Protein AF-A0A7X1N797-F1 (afdb_monomer_lite)

Foldseek 3Di:
DDKAFFDDDDDDDDPPPPPGFFEAEDADADDPLVVQLVGQEYEYAPVSPDQCVVSPHPRYAYAYEDELQKAAPPDPCNVVDDPVQFQAADPLRRITGGQLLPQCSLVCCCPVPVVVVVVSPHQEYEYPPLPVQVVRDDDPVSVVSNLVSSLSSLVSNCVVRVRRAYEYACNLSNCVPCLVSHRIYHYPDQAWHADSVVRDIDGDDPVNNVVVVVSVVVSVVSSD

InterPro domains:
  IPR004352 Glycoside-hydrolase family GH114, TIM-barrel domain [PF03537] (31-191)
  IPR013785 Aldolase-type TIM barrel [G3DSA:3.20.20.70] (7-223)
  IPR017853 Glycoside hydrolase superfamily [SSF51445] (22-219)

Structure (mmCIF, N/CA/C/O backbone):
data_AF-A0A7X1N797-F1
#
_entry.id   AF-A0A7X1N797-F1
#
loop_
_atom_site.group_PDB
_atom_site.id
_atom_site.type_symbol
_atom_site.label_atom_id
_atom_site.label_alt_id
_atom_site.label_comp_id
_atom_site.label_asym_id
_atom_site.label_entity_id
_atom_site.label_seq_id
_atom_site.pdbx_PDB_ins_code
_atom_site.Cartn_x
_atom_site.Cartn_y
_atom_site.Cartn_z
_atom_site.occupancy
_atom_site.B_iso_or_equiv
_atom_site.auth_seq_id
_atom_site.auth_comp_id
_atom_site.auth_asym_id
_atom_site.auth_atom_id
_atom_site.pdbx_PDB_model_num
ATOM 1 N N . MET A 1 1 ? 13.092 9.303 3.961 1.00 45.28 1 MET A N 1
ATOM 2 C CA . MET A 1 1 ? 12.490 8.006 4.322 1.00 45.28 1 MET A CA 1
ATOM 3 C C . MET A 1 1 ? 13.6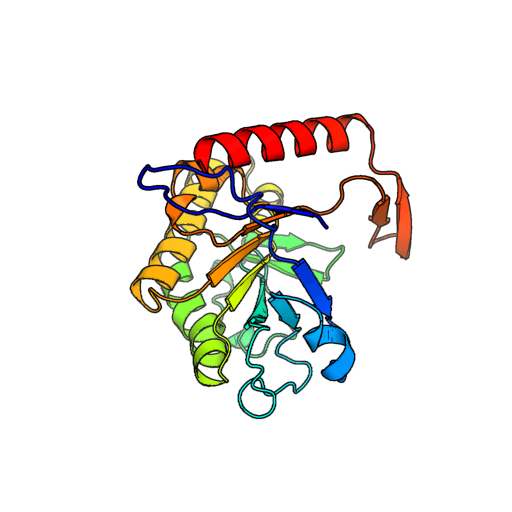03 7.065 4.757 1.00 45.28 1 MET A C 1
ATOM 5 O O . MET A 1 1 ? 14.655 7.092 4.132 1.00 45.28 1 MET A O 1
ATOM 9 N N . LEU A 1 2 ? 13.420 6.322 5.848 1.00 40.88 2 LEU A N 1
ATOM 10 C CA . LEU A 1 2 ? 14.384 5.339 6.363 1.00 40.88 2 LEU A CA 1
ATOM 11 C C . LEU A 1 2 ? 13.686 3.972 6.400 1.00 40.88 2 LEU A C 1
ATOM 13 O O . LEU A 1 2 ? 12.533 3.934 6.818 1.00 40.88 2 LEU A O 1
ATOM 17 N N . ALA A 1 3 ? 14.348 2.892 5.977 1.00 39.97 3 ALA A N 1
ATOM 18 C CA . ALA A 1 3 ? 13.803 1.531 5.965 1.00 39.97 3 ALA A CA 1
ATOM 19 C C . ALA A 1 3 ? 14.802 0.533 6.589 1.00 39.97 3 ALA A C 1
ATOM 21 O O . ALA A 1 3 ? 16.001 0.654 6.358 1.00 39.97 3 ALA A O 1
ATOM 22 N N . LEU A 1 4 ? 14.321 -0.420 7.400 1.00 42.31 4 LEU A N 1
ATOM 23 C CA . LEU A 1 4 ? 15.136 -1.384 8.171 1.00 42.31 4 LEU A CA 1
ATOM 24 C C . LEU A 1 4 ? 14.827 -2.850 7.758 1.00 42.31 4 LEU A C 1
ATOM 26 O O . LEU A 1 4 ? 13.641 -3.182 7.735 1.00 42.31 4 LEU A O 1
ATOM 30 N N . PRO A 1 5 ? 15.829 -3.721 7.470 1.00 40.12 5 PRO A N 1
ATOM 31 C CA . PRO A 1 5 ? 15.631 -5.120 7.030 1.00 40.12 5 PRO A CA 1
ATOM 32 C C . PRO A 1 5 ? 15.615 -6.184 8.159 1.00 40.12 5 PRO A C 1
ATOM 34 O O . PRO A 1 5 ? 16.025 -5.908 9.288 1.00 40.12 5 PRO A O 1
ATOM 37 N N . LEU A 1 6 ? 15.214 -7.417 7.797 1.00 56.12 6 LEU A N 1
ATOM 38 C CA . LEU A 1 6 ? 15.035 -8.632 8.622 1.00 56.12 6 LEU A CA 1
ATOM 39 C C . LEU A 1 6 ? 15.789 -9.853 8.044 1.00 56.12 6 LEU A C 1
ATOM 41 O O . LEU A 1 6 ? 15.536 -10.186 6.892 1.00 56.12 6 LEU A O 1
ATOM 45 N N . HIS A 1 7 ? 16.654 -10.551 8.801 1.00 44.16 7 HIS A N 1
ATOM 46 C CA . HIS A 1 7 ? 17.226 -11.864 8.408 1.00 44.16 7 HIS A CA 1
ATOM 47 C C . HIS A 1 7 ? 17.521 -12.760 9.637 1.00 44.16 7 HIS A C 1
ATOM 49 O O . HIS A 1 7 ? 18.023 -12.230 10.630 1.00 44.16 7 HIS A O 1
ATOM 55 N N . PRO A 1 8 ? 17.295 -14.094 9.581 1.00 48.69 8 PRO A N 1
ATOM 56 C CA . PRO A 1 8 ? 17.680 -15.029 10.642 1.00 48.69 8 PRO A CA 1
ATOM 57 C C . PRO A 1 8 ? 19.153 -15.455 10.499 1.00 48.69 8 PRO A C 1
ATOM 59 O O . PRO A 1 8 ? 19.611 -15.760 9.398 1.00 48.69 8 PRO A O 1
ATOM 62 N N . ALA A 1 9 ? 19.893 -15.503 11.609 1.00 42.03 9 ALA A N 1
ATOM 63 C CA . ALA A 1 9 ? 21.294 -15.925 11.639 1.00 42.03 9 ALA A CA 1
ATOM 64 C C . ALA A 1 9 ? 21.440 -17.342 12.223 1.00 42.03 9 ALA A C 1
ATOM 66 O O . ALA A 1 9 ? 21.025 -17.594 13.353 1.00 42.03 9 ALA A O 1
ATOM 67 N N . TYR A 1 10 ? 22.081 -18.244 11.475 1.00 39.00 10 TYR A N 1
ATOM 68 C CA . TYR A 1 10 ? 22.762 -19.415 12.035 1.00 39.00 10 TYR A CA 1
ATOM 69 C C . TYR A 1 10 ? 24.243 -19.064 12.235 1.00 39.00 10 TYR A C 1
ATOM 71 O O . TYR A 1 10 ? 24.842 -18.396 11.393 1.00 39.00 10 TYR A O 1
ATOM 79 N N . ALA A 1 11 ? 24.798 -19.465 13.377 1.00 43.28 11 ALA A N 1
ATOM 80 C CA . ALA A 1 11 ? 26.142 -19.118 13.826 1.00 43.28 11 ALA A CA 1
ATOM 81 C C . ALA A 1 11 ? 27.235 -19.903 13.081 1.00 43.28 11 ALA A C 1
ATOM 83 O O . ALA A 1 11 ? 27.213 -21.129 13.090 1.00 43.28 11 ALA A O 1
ATOM 84 N N . ASP A 1 12 ? 28.169 -19.196 12.441 1.00 35.81 12 ASP A N 1
ATOM 85 C CA . ASP A 1 12 ? 29.577 -19.128 12.858 1.00 35.81 12 ASP A CA 1
ATOM 86 C C . ASP A 1 12 ? 30.326 -18.047 12.047 1.00 35.81 12 ASP A C 1
ATOM 88 O O . ASP A 1 12 ? 30.252 -18.005 10.825 1.00 35.81 12 ASP A O 1
ATOM 92 N N . ASP A 1 13 ? 31.012 -17.187 12.804 1.00 41.69 13 ASP A N 1
ATOM 93 C CA . ASP A 1 13 ? 32.107 -16.241 12.525 1.00 41.69 13 ASP A CA 1
ATOM 94 C C . ASP A 1 13 ? 32.139 -15.297 11.292 1.00 41.69 13 ASP A C 1
ATOM 96 O O . ASP A 1 13 ? 31.751 -15.599 10.169 1.00 41.69 13 ASP A O 1
ATOM 100 N N . VAL A 1 14 ? 32.740 -14.126 11.540 1.00 36.66 14 VAL A N 1
ATOM 101 C CA . VAL A 1 14 ? 32.766 -12.871 10.764 1.00 36.66 14 VAL A CA 1
ATOM 102 C C . VAL A 1 14 ? 31.468 -12.077 10.883 1.00 36.66 14 VAL A C 1
ATOM 104 O O . VAL A 1 14 ? 30.458 -12.363 10.247 1.00 36.66 14 VAL A O 1
ATOM 107 N N . ALA A 1 15 ? 31.529 -10.994 11.663 1.00 40.72 15 ALA A N 1
ATOM 108 C CA . ALA A 1 15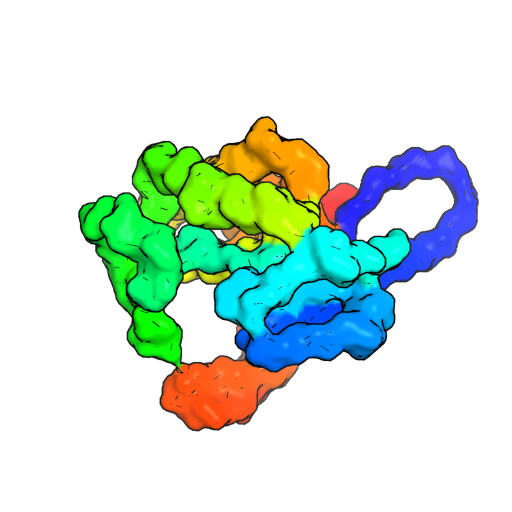 ? 30.548 -9.917 11.637 1.00 40.72 15 ALA A CA 1
ATOM 109 C C . ALA A 1 15 ? 30.501 -9.294 10.229 1.00 40.72 15 ALA A C 1
ATOM 111 O O . ALA A 1 15 ? 31.110 -8.256 9.967 1.00 40.72 15 ALA A O 1
ATOM 112 N N . GLN A 1 16 ? 29.775 -9.935 9.310 1.00 35.81 16 GLN A N 1
ATOM 113 C CA . GLN A 1 16 ? 29.288 -9.297 8.103 1.00 35.81 16 GLN A CA 1
ATOM 114 C C . GLN A 1 16 ? 28.494 -8.092 8.579 1.00 35.81 16 GLN A C 1
ATOM 116 O O . GLN A 1 16 ? 27.452 -8.216 9.225 1.00 35.81 16 GLN A O 1
ATOM 121 N N . THR A 1 17 ? 29.017 -6.902 8.305 1.00 40.81 17 THR A N 1
ATOM 122 C CA . THR A 1 17 ? 28.203 -5.699 8.354 1.00 40.81 17 THR A CA 1
ATOM 123 C C . THR A 1 17 ? 27.140 -5.926 7.290 1.00 40.81 17 THR A C 1
ATOM 125 O O . THR A 1 17 ? 27.416 -5.744 6.110 1.00 40.81 17 THR A O 1
ATOM 128 N N . ALA A 1 18 ? 25.979 -6.460 7.679 1.00 53.00 18 ALA A N 1
ATOM 129 C CA . ALA A 1 18 ? 24.884 -6.693 6.757 1.00 53.00 18 ALA A CA 1
ATOM 130 C C . ALA A 1 18 ? 24.545 -5.332 6.149 1.00 53.00 18 ALA A C 1
ATOM 132 O O . ALA A 1 18 ? 24.004 -4.455 6.829 1.00 53.00 18 ALA A O 1
ATOM 133 N N . THR A 1 19 ? 24.970 -5.117 4.905 1.00 69.88 19 THR A N 1
ATOM 134 C CA . THR A 1 19 ? 24.685 -3.894 4.167 1.00 69.88 19 THR A CA 1
ATOM 135 C C . THR A 1 19 ? 23.176 -3.796 4.073 1.00 69.88 19 THR A C 1
ATOM 137 O O . THR A 1 19 ? 22.528 -4.686 3.522 1.00 69.88 19 THR A O 1
ATOM 140 N N . GLN A 1 20 ? 22.605 -2.767 4.699 1.00 80.50 20 GLN A N 1
ATOM 141 C CA . GLN A 1 20 ? 21.164 -2.572 4.634 1.00 80.50 20 GLN A CA 1
ATOM 142 C C . GLN A 1 20 ? 20.762 -2.292 3.185 1.00 80.50 20 GLN A C 1
ATOM 144 O O . GLN A 1 20 ? 21.492 -1.569 2.501 1.00 80.50 20 GLN A O 1
ATOM 149 N N . PRO A 1 21 ? 19.623 -2.839 2.722 1.00 90.25 21 PRO A N 1
ATOM 150 C CA . PRO A 1 21 ? 19.158 -2.580 1.377 1.00 90.25 21 PRO A CA 1
ATOM 151 C C . PRO A 1 21 ? 18.892 -1.086 1.202 1.00 90.25 21 PRO A C 1
ATOM 153 O O . PRO A 1 21 ? 18.465 -0.379 2.118 1.00 90.25 21 PRO A O 1
ATOM 156 N N . SER A 1 22 ? 19.150 -0.616 -0.003 1.00 95.25 22 SER A N 1
ATOM 157 C CA . SER A 1 22 ? 18.900 0.736 -0.463 1.00 95.25 22 SER A CA 1
ATOM 158 C C . SER A 1 22 ? 17.538 0.814 -1.157 1.00 95.25 22 SER A C 1
ATOM 160 O O . SER A 1 22 ? 17.106 -0.112 -1.846 1.00 95.25 22 SER A O 1
ATOM 162 N N . PHE A 1 23 ? 16.834 1.927 -0.951 1.00 96.31 23 PHE A N 1
ATOM 163 C CA . PHE A 1 23 ? 15.462 2.106 -1.424 1.00 96.31 23 PHE A CA 1
ATOM 164 C C . PHE A 1 23 ? 15.317 3.416 -2.199 1.00 96.31 23 PHE A C 1
ATOM 166 O O . PHE A 1 23 ? 15.799 4.457 -1.747 1.00 96.31 23 PHE A O 1
ATOM 173 N N . ALA A 1 24 ? 14.588 3.378 -3.311 1.00 97.19 24 ALA A N 1
ATOM 174 C CA . ALA A 1 24 ? 14.143 4.551 -4.058 1.00 97.19 24 ALA A CA 1
ATOM 175 C C . ALA A 1 24 ? 12.618 4.554 -4.203 1.00 97.19 24 ALA A C 1
ATOM 177 O O . ALA A 1 24 ? 11.999 3.503 -4.348 1.00 97.19 24 ALA A O 1
ATOM 178 N N . LEU A 1 25 ? 12.008 5.738 -4.168 1.00 97.56 25 LEU A N 1
ATOM 179 C CA . LEU A 1 25 ? 10.578 5.933 -4.411 1.00 97.56 25 LEU A CA 1
ATOM 180 C C . LEU A 1 25 ? 10.407 6.890 -5.587 1.00 97.56 25 LEU A C 1
ATOM 182 O O . LEU A 1 25 ? 11.013 7.962 -5.606 1.00 97.56 25 LEU A O 1
ATOM 186 N N . TYR A 1 26 ? 9.566 6.516 -6.546 1.00 96.88 26 TYR A N 1
ATOM 187 C CA . TYR A 1 26 ? 9.266 7.325 -7.717 1.00 96.88 26 TYR A CA 1
ATOM 188 C C . TYR A 1 26 ? 7.785 7.211 -8.099 1.00 96.88 26 TYR A C 1
ATOM 190 O O . TYR A 1 26 ? 7.337 6.201 -8.640 1.00 96.88 26 TYR A O 1
ATOM 198 N N . TYR A 1 27 ? 7.025 8.281 -7.856 1.00 95.81 27 TYR A N 1
ATOM 199 C CA . TYR A 1 27 ? 5.591 8.358 -8.184 1.00 95.81 27 TYR A CA 1
ATOM 200 C C . TYR A 1 27 ? 5.291 9.259 -9.393 1.00 95.81 27 TYR A C 1
ATOM 202 O O . TYR A 1 27 ? 4.140 9.595 -9.664 1.00 95.81 27 TYR A O 1
ATOM 210 N N . GLY A 1 28 ? 6.334 9.680 -10.116 1.00 93.06 28 GLY A N 1
ATOM 211 C CA . GLY A 1 28 ? 6.211 10.487 -11.327 1.00 93.06 28 GLY A CA 1
ATOM 212 C C . GLY A 1 28 ? 5.804 9.674 -12.559 1.00 93.06 28 GLY A C 1
ATOM 213 O O . GLY A 1 28 ? 5.696 8.448 -12.536 1.00 93.06 28 GLY A O 1
ATOM 214 N N . LYS A 1 29 ? 5.621 10.379 -13.678 1.00 90.88 29 LYS A N 1
ATOM 215 C CA . LYS A 1 29 ? 5.447 9.759 -14.999 1.00 90.88 29 LYS A CA 1
ATOM 216 C C . LYS A 1 29 ? 6.810 9.336 -15.547 1.00 90.88 29 LYS A C 1
ATOM 218 O O . LYS A 1 29 ? 7.759 10.094 -15.406 1.00 90.88 29 LYS A O 1
ATOM 223 N N . SER A 1 30 ? 6.882 8.192 -16.225 1.00 93.19 30 SER A N 1
ATOM 224 C CA . SER A 1 30 ? 8.109 7.675 -16.860 1.00 93.19 30 SER A CA 1
ATOM 225 C C . SER A 1 30 ? 9.272 7.420 -15.880 1.00 93.19 30 SER A C 1
ATOM 227 O O . SER A 1 30 ? 10.225 8.201 -15.837 1.00 93.19 30 SER A O 1
ATOM 229 N N . PRO A 1 31 ? 9.232 6.324 -15.096 1.00 96.38 31 PRO A N 1
ATOM 230 C CA . PRO A 1 31 ? 10.308 5.984 -14.163 1.00 96.38 31 PRO A CA 1
ATOM 231 C C . PRO A 1 31 ? 11.695 5.881 -14.829 1.00 96.38 31 PRO A C 1
ATOM 233 O O . PRO A 1 31 ? 11.845 5.142 -15.806 1.00 96.38 31 PRO A O 1
ATOM 236 N N . PRO A 1 32 ? 12.728 6.579 -14.313 1.00 96.38 32 PRO A N 1
ATOM 237 C CA . PRO A 1 32 ? 14.072 6.561 -14.889 1.00 96.38 32 PRO A CA 1
ATOM 238 C C . PRO A 1 32 ? 14.821 5.279 -14.497 1.00 96.38 32 PRO A C 1
ATOM 240 O O . PRO A 1 32 ? 15.527 5.243 -13.489 1.00 96.38 32 PRO A O 1
ATOM 243 N N . VAL A 1 33 ? 14.665 4.221 -15.298 1.00 96.75 33 VAL A N 1
ATOM 244 C CA . VAL A 1 33 ? 15.174 2.863 -15.008 1.00 96.75 33 VAL A CA 1
ATOM 245 C C . VAL A 1 33 ? 16.655 2.848 -14.648 1.00 96.75 33 VAL A C 1
ATOM 247 O O . VAL A 1 33 ? 17.009 2.269 -13.624 1.00 96.75 33 VAL A O 1
ATOM 250 N N . ASP A 1 34 ? 17.503 3.524 -15.426 1.00 96.06 34 ASP A N 1
ATOM 251 C CA . ASP A 1 34 ? 18.952 3.527 -15.194 1.00 96.06 34 ASP A CA 1
ATOM 252 C C . ASP A 1 34 ? 19.306 4.087 -13.811 1.00 96.06 34 ASP A C 1
ATOM 254 O O . ASP A 1 34 ? 20.106 3.497 -13.091 1.00 96.06 34 ASP A O 1
ATOM 258 N N . MET A 1 35 ? 18.658 5.178 -13.387 1.00 96.19 35 MET A N 1
ATOM 259 C CA . MET A 1 35 ? 18.892 5.759 -12.059 1.00 96.19 35 MET A CA 1
ATOM 260 C C . MET A 1 35 ? 18.357 4.858 -10.945 1.00 96.19 35 MET A C 1
ATOM 262 O O . MET A 1 35 ? 18.993 4.702 -9.906 1.00 96.19 35 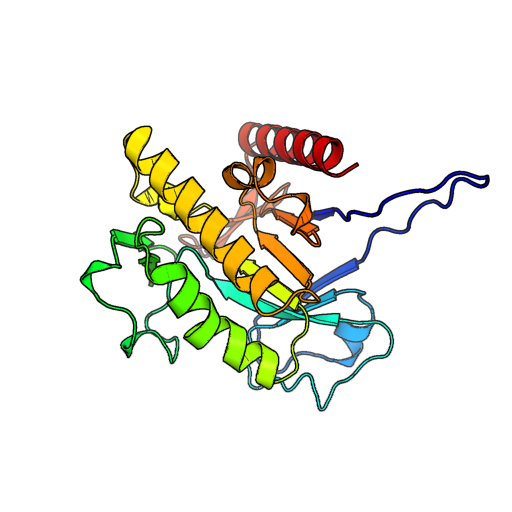MET A O 1
ATOM 266 N N . LEU A 1 36 ? 17.181 4.262 -11.155 1.00 97.00 36 LEU A N 1
ATOM 267 C CA . LEU A 1 36 ? 16.540 3.398 -10.165 1.00 97.00 36 LEU A CA 1
ATOM 268 C C . LEU A 1 36 ? 17.256 2.048 -10.012 1.00 97.00 36 LEU A C 1
ATOM 270 O O . LEU A 1 36 ? 17.179 1.447 -8.944 1.00 97.00 36 LEU A O 1
ATOM 274 N N . SER A 1 37 ? 18.004 1.610 -11.030 1.00 95.88 37 SER A N 1
ATOM 275 C CA . SER A 1 37 ? 18.803 0.378 -10.998 1.00 95.88 37 SER A CA 1
ATOM 276 C C . SER A 1 37 ? 19.952 0.390 -9.983 1.00 95.88 37 SER A C 1
ATOM 278 O O . SER A 1 37 ? 20.487 -0.662 -9.641 1.00 95.88 37 SER A O 1
ATOM 280 N N . ALA A 1 38 ? 20.312 1.569 -9.466 1.00 96.25 38 ALA A N 1
ATOM 281 C CA . ALA A 1 38 ? 21.327 1.727 -8.429 1.00 96.25 38 ALA A CA 1
ATOM 282 C C . ALA A 1 38 ? 20.852 1.300 -7.026 1.00 96.25 38 ALA A C 1
ATOM 284 O O . ALA A 1 38 ? 21.657 1.296 -6.097 1.00 96.25 38 ALA A O 1
ATOM 285 N N . PHE A 1 39 ? 19.563 0.979 -6.861 1.00 97.25 39 PHE A N 1
ATOM 286 C CA . PHE A 1 39 ? 18.954 0.628 -5.578 1.00 97.25 39 PHE A CA 1
ATOM 287 C C . PHE A 1 39 ? 18.524 -0.843 -5.535 1.00 97.25 39 PHE A C 1
ATOM 289 O O . PHE A 1 39 ? 18.109 -1.409 -6.548 1.00 97.25 39 PHE A O 1
ATOM 296 N N . ASP A 1 40 ? 18.533 -1.452 -4.347 1.00 97.06 40 ASP A N 1
ATOM 297 C CA . ASP A 1 40 ? 18.038 -2.821 -4.130 1.00 97.06 40 ASP A CA 1
ATOM 298 C C . ASP A 1 40 ? 16.516 -2.920 -4.339 1.00 97.06 40 ASP A C 1
ATOM 300 O O . ASP A 1 40 ? 15.991 -3.936 -4.806 1.00 97.06 40 ASP A O 1
ATOM 304 N N . ALA A 1 41 ? 15.785 -1.864 -3.974 1.00 97.56 41 ALA A N 1
ATOM 305 C CA . ALA A 1 41 ? 14.334 -1.786 -4.067 1.00 97.56 41 ALA A CA 1
ATOM 306 C C . ALA A 1 41 ? 13.884 -0.427 -4.616 1.00 97.56 41 ALA A C 1
ATOM 308 O O . ALA A 1 41 ? 14.240 0.620 -4.079 1.00 97.56 41 ALA A O 1
ATOM 309 N N . ALA A 1 42 ? 13.040 -0.437 -5.646 1.00 98.19 42 ALA A N 1
ATOM 310 C CA . ALA A 1 42 ? 12.478 0.779 -6.226 1.00 98.19 42 ALA A CA 1
ATOM 311 C C . ALA A 1 42 ? 10.946 0.713 -6.246 1.00 98.19 42 ALA A C 1
ATOM 313 O O . ALA A 1 42 ? 10.364 -0.160 -6.891 1.00 98.19 42 ALA A O 1
ATOM 314 N N . VAL A 1 43 ? 10.297 1.627 -5.522 1.00 98.62 43 VAL A N 1
ATOM 315 C CA . VAL A 1 43 ? 8.839 1.746 -5.424 1.00 98.62 43 VAL A CA 1
ATOM 316 C C . VAL A 1 43 ? 8.319 2.662 -6.521 1.00 98.62 43 VAL A C 1
ATOM 318 O O . VAL A 1 43 ? 8.760 3.803 -6.646 1.00 98.62 43 VAL A O 1
ATOM 321 N N . ILE A 1 44 ? 7.350 2.166 -7.281 1.00 98.44 44 ILE A N 1
ATOM 322 C CA . ILE A 1 44 ? 6.782 2.817 -8.456 1.00 98.44 44 ILE A CA 1
ATOM 323 C C . ILE A 1 44 ? 5.283 3.030 -8.256 1.00 98.44 44 ILE A C 1
ATOM 325 O O . ILE A 1 44 ? 4.596 2.153 -7.729 1.00 98.44 44 ILE A O 1
ATOM 329 N N . GLU A 1 45 ? 4.763 4.162 -8.728 1.00 97.62 45 GLU A N 1
ATOM 330 C CA . GLU A 1 45 ? 3.322 4.347 -8.936 1.00 97.62 45 GLU A CA 1
ATOM 331 C C . GLU A 1 45 ? 2.859 3.449 -10.105 1.00 97.62 45 GLU A C 1
ATOM 333 O O . GLU A 1 45 ? 3.243 3.709 -11.253 1.00 97.62 45 GLU A O 1
ATOM 338 N N . PRO A 1 46 ? 2.080 2.378 -9.859 1.00 96.62 46 PRO A N 1
ATOM 339 C CA . PRO A 1 46 ? 1.748 1.388 -10.888 1.00 96.62 46 PRO A CA 1
ATOM 340 C C . PRO A 1 46 ? 0.857 1.910 -12.026 1.00 96.62 46 PRO A C 1
ATOM 342 O O . PRO A 1 46 ? 0.793 1.275 -13.084 1.00 96.62 46 PRO A O 1
ATOM 345 N N . ASP A 1 47 ? 0.199 3.058 -11.845 1.00 95.19 47 ASP A N 1
ATOM 346 C CA . ASP A 1 47 ? -0.595 3.719 -12.888 1.00 95.19 47 ASP A CA 1
ATOM 347 C C . ASP A 1 47 ? 0.250 4.669 -13.769 1.00 95.19 47 ASP A C 1
ATOM 349 O O . ASP A 1 47 ? -0.271 5.309 -14.681 1.00 95.19 47 ASP A O 1
ATOM 353 N N . SER A 1 48 ? 1.574 4.729 -13.567 1.00 94.94 48 SER A N 1
ATOM 354 C CA . SER A 1 48 ? 2.509 5.509 -14.404 1.00 94.94 48 SER A CA 1
ATOM 355 C C . SER A 1 48 ? 2.730 4.941 -15.815 1.00 94.94 48 SER A C 1
ATOM 357 O O . SER A 1 48 ? 3.343 5.610 -16.649 1.00 94.94 48 SER A O 1
ATOM 359 N N . GLY A 1 49 ? 2.255 3.719 -16.084 1.00 91.62 49 GLY A N 1
ATOM 360 C CA . GLY A 1 49 ? 2.502 2.979 -17.329 1.00 91.62 49 GLY A CA 1
ATOM 361 C C . GLY A 1 49 ? 3.784 2.137 -17.324 1.00 91.62 49 GLY A C 1
ATOM 362 O O . GLY A 1 49 ? 4.153 1.592 -18.359 1.00 91.62 49 GLY A O 1
ATOM 363 N N . PHE A 1 50 ? 4.463 2.025 -16.180 1.00 96.50 50 PHE A N 1
ATOM 364 C CA . PHE A 1 50 ? 5.668 1.211 -16.029 1.00 96.50 50 PHE A CA 1
ATOM 365 C C . PHE A 1 50 ? 5.385 -0.296 -16.123 1.00 96.50 50 PHE A C 1
ATOM 367 O O . PHE A 1 50 ? 4.462 -0.797 -15.479 1.00 96.50 50 PHE A O 1
ATOM 374 N N . ASP A 1 51 ? 6.221 -1.019 -16.873 1.00 95.94 51 ASP A N 1
ATOM 375 C CA . ASP A 1 51 ? 6.171 -2.479 -16.993 1.00 95.94 51 ASP A CA 1
ATOM 376 C C . ASP A 1 51 ? 7.434 -3.119 -16.373 1.00 95.94 51 ASP A C 1
ATOM 378 O O . ASP A 1 51 ? 8.520 -3.066 -16.967 1.00 95.94 51 ASP A O 1
ATOM 382 N N . PRO A 1 52 ? 7.330 -3.748 -15.186 1.00 96.44 52 PRO A N 1
ATOM 383 C CA . PRO A 1 52 ? 8.479 -4.369 -14.531 1.00 96.44 52 PRO A CA 1
ATOM 384 C C . PRO A 1 52 ? 8.987 -5.630 -15.253 1.00 96.44 52 PRO A C 1
ATOM 386 O O . PRO A 1 52 ? 10.120 -6.047 -15.004 1.00 96.44 52 PRO A O 1
ATOM 389 N N . LEU A 1 53 ? 8.201 -6.255 -16.142 1.00 95.88 53 LEU A N 1
ATOM 390 C CA . LEU A 1 53 ? 8.633 -7.426 -16.915 1.00 95.88 53 LEU A CA 1
ATOM 391 C C . LEU A 1 53 ? 9.567 -7.041 -18.062 1.00 95.88 53 LEU A C 1
ATOM 393 O O . LEU A 1 53 ? 10.466 -7.820 -18.381 1.00 95.88 53 LEU A O 1
ATOM 397 N N . VAL A 1 54 ? 9.377 -5.857 -18.648 1.00 96.31 54 VAL A N 1
ATOM 398 C CA . VAL A 1 54 ? 10.265 -5.299 -19.682 1.00 96.31 54 VAL A CA 1
ATOM 399 C C . VAL A 1 54 ? 11.566 -4.777 -19.066 1.00 96.31 54 VAL A C 1
ATOM 401 O O . VAL A 1 54 ? 12.627 -4.884 -19.675 1.00 96.31 54 VAL A O 1
ATOM 404 N N . HIS A 1 55 ? 11.512 -4.280 -17.829 1.00 94.31 55 HIS A N 1
ATOM 405 C CA . HIS A 1 55 ? 12.657 -3.702 -17.123 1.00 94.31 55 HIS A CA 1
ATOM 406 C C . HIS A 1 55 ? 13.222 -4.618 -16.032 1.00 94.31 55 HIS A C 1
ATOM 408 O O . HIS A 1 55 ? 13.538 -4.162 -14.935 1.00 94.31 55 HIS A O 1
ATOM 414 N N . ARG A 1 56 ? 13.355 -5.923 -16.291 1.00 92.44 56 ARG A N 1
ATOM 415 C CA . ARG A 1 56 ? 13.959 -6.844 -15.313 1.00 92.44 56 ARG A CA 1
ATOM 416 C C . ARG A 1 56 ? 15.420 -6.481 -15.053 1.00 92.44 56 ARG A C 1
ATOM 418 O O . ARG A 1 56 ? 16.214 -6.389 -15.984 1.00 92.44 56 ARG A O 1
ATOM 425 N N . LEU A 1 57 ? 15.769 -6.340 -13.779 1.00 92.88 57 LEU A N 1
ATOM 426 C CA . LEU A 1 57 ? 17.124 -6.051 -13.323 1.00 92.88 57 LEU A CA 1
ATOM 427 C C . LEU A 1 57 ? 17.644 -7.210 -12.463 1.00 92.88 57 LEU A C 1
ATOM 429 O O . LEU A 1 57 ? 16.857 -7.845 -11.760 1.00 92.88 57 LEU A O 1
ATOM 433 N N . PRO A 1 58 ? 18.956 -7.505 -12.498 1.00 89.38 58 PRO A N 1
ATOM 434 C CA . PRO A 1 58 ? 19.531 -8.615 -11.738 1.00 89.38 58 PRO A CA 1
ATOM 435 C C . PRO A 1 58 ? 19.514 -8.376 -10.223 1.00 89.38 58 PRO A C 1
ATOM 437 O O . PRO A 1 58 ? 19.533 -9.331 -9.454 1.00 89.38 58 PRO A O 1
ATOM 440 N N . HIS A 1 59 ? 19.490 -7.111 -9.800 1.00 92.88 59 HIS A N 1
ATOM 441 C CA . HIS A 1 59 ? 19.649 -6.714 -8.403 1.00 92.88 59 HIS A CA 1
ATOM 442 C C . HIS A 1 59 ? 18.420 -5.984 -7.844 1.00 92.88 59 HIS A C 1
ATOM 444 O O . HIS A 1 59 ? 17.941 -6.313 -6.761 1.00 92.88 59 HIS A O 1
ATOM 450 N N . THR A 1 60 ? 17.869 -5.034 -8.599 1.00 96.69 60 THR A N 1
ATOM 451 C CA . THR A 1 60 ? 16.732 -4.224 -8.156 1.00 96.69 60 THR A CA 1
ATOM 452 C C . THR A 1 60 ? 15.424 -5.003 -8.208 1.00 96.69 60 THR A C 1
ATOM 454 O O . THR A 1 60 ? 15.011 -5.506 -9.254 1.00 96.69 60 THR A O 1
ATOM 457 N N . THR A 1 61 ? 14.715 -5.042 -7.082 1.00 97.44 61 THR A N 1
ATOM 458 C CA . THR A 1 61 ? 13.323 -5.491 -7.029 1.00 97.44 61 THR A CA 1
ATOM 459 C C . THR A 1 61 ? 12.384 -4.302 -7.240 1.00 97.44 61 THR A C 1
ATOM 461 O O . THR A 1 61 ? 12.445 -3.318 -6.501 1.00 97.44 61 THR A O 1
ATOM 464 N N . TRP A 1 62 ? 11.464 -4.410 -8.199 1.00 98.19 62 TRP A N 1
ATOM 465 C CA . TRP A 1 62 ? 10.395 -3.425 -8.380 1.00 98.19 62 TRP A CA 1
ATOM 466 C C . TRP A 1 62 ? 9.268 -3.639 -7.368 1.00 98.19 62 TRP A C 1
ATOM 468 O O . TRP A 1 62 ? 8.691 -4.730 -7.276 1.00 98.19 62 TRP A O 1
ATOM 478 N N . PHE A 1 63 ? 8.933 -2.574 -6.644 1.00 98.75 63 PHE A N 1
ATOM 479 C CA . PHE A 1 63 ? 7.804 -2.499 -5.728 1.00 98.75 63 PHE A CA 1
ATOM 480 C C . PHE A 1 63 ? 6.693 -1.650 -6.346 1.00 98.75 63 PHE A C 1
ATOM 482 O O . PHE A 1 63 ? 6.963 -0.598 -6.918 1.00 98.75 63 PHE A O 1
ATOM 489 N N . ALA A 1 64 ? 5.442 -2.078 -6.210 1.00 98.75 64 ALA A N 1
ATOM 490 C CA . ALA A 1 64 ? 4.294 -1.241 -6.545 1.00 98.75 64 ALA A CA 1
ATOM 491 C C . ALA A 1 64 ? 3.785 -0.519 -5.294 1.00 98.75 64 ALA A C 1
ATOM 493 O O . ALA A 1 64 ? 3.637 -1.139 -4.238 1.00 98.75 64 ALA A O 1
ATOM 494 N N . TYR A 1 65 ? 3.492 0.774 -5.421 1.00 98.62 65 TYR A N 1
ATOM 495 C CA . TYR A 1 65 ? 2.726 1.515 -4.423 1.00 98.62 65 TYR A CA 1
ATOM 496 C C . TYR A 1 65 ? 1.291 0.978 -4.340 1.00 98.62 65 TYR A C 1
ATOM 498 O O . TYR A 1 65 ? 0.610 0.853 -5.360 1.00 98.62 65 TYR A O 1
ATOM 506 N N . ALA A 1 66 ? 0.820 0.693 -3.127 1.00 98.44 66 ALA A N 1
ATOM 507 C CA . ALA A 1 66 ? -0.553 0.298 -2.853 1.00 98.44 66 ALA A CA 1
ATOM 508 C C . ALA A 1 66 ? -1.025 0.892 -1.516 1.00 98.44 66 ALA A C 1
ATOM 510 O O . ALA A 1 66 ? -0.520 0.545 -0.452 1.00 98.44 66 ALA A O 1
ATOM 511 N N . SER A 1 67 ? -2.020 1.774 -1.564 1.00 98.25 67 SER A N 1
ATOM 512 C CA . SER A 1 67 ? -2.646 2.346 -0.366 1.00 98.25 67 SER A CA 1
ATOM 513 C C . SER A 1 67 ? -3.651 1.356 0.229 1.00 98.25 67 SER A C 1
ATOM 515 O O . SER A 1 67 ? -4.593 0.965 -0.459 1.00 98.25 67 SER A O 1
ATOM 517 N N . VAL A 1 68 ? -3.442 0.934 1.481 1.00 98.12 68 VAL A N 1
ATOM 518 C CA . VAL A 1 68 ? -4.266 -0.091 2.154 1.00 98.12 68 VAL A CA 1
ATOM 519 C C . VAL A 1 68 ? -5.400 0.532 2.968 1.00 98.12 68 VAL A C 1
ATOM 521 O O . VAL A 1 68 ? -6.525 0.034 2.962 1.00 98.12 68 VAL A O 1
ATOM 524 N N . GLY A 1 69 ? -5.112 1.612 3.695 1.00 97.75 69 GLY A N 1
ATOM 525 C CA . GLY A 1 69 ? -6.079 2.283 4.566 1.00 97.75 69 GLY A CA 1
ATOM 526 C C . GLY A 1 69 ? -6.977 3.282 3.843 1.00 97.75 69 GLY A C 1
ATOM 527 O O . GLY A 1 69 ? -8.014 3.683 4.371 1.00 97.75 69 GLY A O 1
ATOM 528 N N . GLU A 1 70 ? -6.602 3.689 2.633 1.00 98.44 70 GLU A N 1
ATOM 529 C CA . GLU A 1 70 ? -7.324 4.686 1.849 1.00 98.44 70 GLU A CA 1
ATOM 530 C C . GLU A 1 70 ? -7.421 4.306 0.372 1.00 98.44 70 GLU A C 1
ATOM 532 O O . GLU A 1 70 ? -6.538 3.651 -0.180 1.00 98.44 70 GLU A O 1
ATOM 537 N N . VAL A 1 71 ? -8.458 4.798 -0.302 1.00 97.88 71 VAL A N 1
ATOM 538 C CA . VAL A 1 71 ? -8.624 4.670 -1.751 1.00 97.88 71 VAL A CA 1
ATOM 539 C C . VAL A 1 71 ? -8.850 6.037 -2.396 1.00 97.88 71 VAL A C 1
ATOM 541 O O . VAL A 1 71 ? -9.682 6.832 -1.951 1.00 97.88 71 VAL A O 1
ATOM 544 N N . LEU A 1 72 ? -8.106 6.318 -3.469 1.00 96.88 72 LEU A N 1
ATOM 545 C CA . LEU A 1 72 ? -8.339 7.494 -4.307 1.00 96.88 72 LEU A CA 1
ATOM 546 C C . LEU A 1 72 ? -9.492 7.215 -5.282 1.00 96.88 72 LEU A C 1
ATOM 548 O O . LEU A 1 72 ? -9.483 6.163 -5.926 1.00 96.88 72 LEU A O 1
ATOM 552 N N . PRO A 1 73 ? -10.434 8.158 -5.483 1.00 96.62 73 PRO A N 1
ATOM 553 C CA . PRO A 1 73 ? -11.507 8.002 -6.467 1.00 96.62 73 PRO A CA 1
ATOM 554 C C . PRO A 1 73 ? -11.035 7.760 -7.909 1.00 96.62 73 PRO A C 1
ATOM 556 O O . PRO A 1 73 ? -11.804 7.262 -8.723 1.00 96.62 73 PRO A O 1
ATOM 559 N N . SER A 1 74 ? -9.78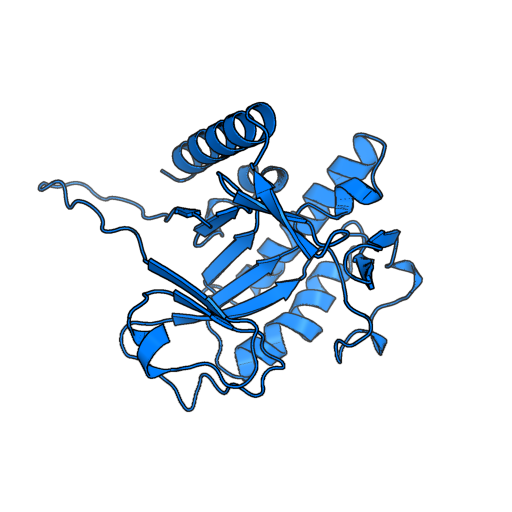8 8.119 -8.231 1.00 95.44 74 SER A N 1
ATOM 560 C CA . SER A 1 74 ? -9.167 7.903 -9.541 1.00 95.44 74 SER A CA 1
ATOM 561 C C . SER A 1 74 ? -8.648 6.480 -9.769 1.00 95.44 74 SER A C 1
ATOM 563 O O . SER A 1 74 ? -8.325 6.146 -10.908 1.00 95.44 74 SER A O 1
ATOM 565 N N . ARG A 1 75 ? -8.541 5.639 -8.729 1.00 96.94 75 ARG A N 1
ATOM 566 C CA . ARG A 1 75 ? -8.096 4.247 -8.890 1.00 96.94 75 ARG A CA 1
ATOM 567 C C . ARG A 1 75 ? -9.134 3.465 -9.684 1.00 96.94 75 ARG A C 1
ATOM 569 O O . ARG A 1 75 ? -10.329 3.569 -9.419 1.00 96.94 75 ARG A O 1
ATOM 576 N N . SER A 1 76 ? -8.671 2.625 -10.605 1.00 95.50 76 SER A N 1
ATOM 577 C CA . SER A 1 76 ? -9.541 1.808 -11.462 1.00 95.50 76 SER A CA 1
ATOM 578 C C . SER A 1 76 ? -10.510 0.925 -10.667 1.00 95.50 76 SER A C 1
ATOM 580 O O . SER A 1 76 ? -11.667 0.794 -11.050 1.00 95.50 76 SER A O 1
ATOM 582 N N . TYR A 1 77 ? -10.067 0.391 -9.526 1.00 96.81 77 TYR A N 1
ATOM 583 C CA . TYR A 1 77 ? -10.868 -0.466 -8.647 1.00 96.81 77 TYR A CA 1
ATOM 584 C C . TYR A 1 77 ? -11.806 0.302 -7.695 1.00 96.81 77 TYR A C 1
ATOM 586 O O . TYR A 1 77 ? -12.547 -0.316 -6.935 1.00 96.81 77 TYR A O 1
ATOM 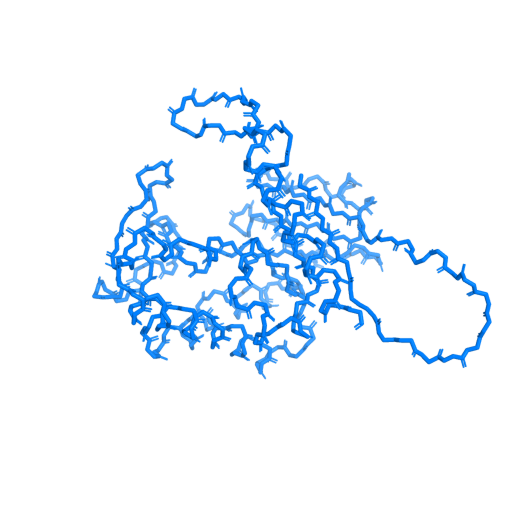594 N N . TYR A 1 78 ? -11.812 1.643 -7.694 1.00 98.00 78 TYR A N 1
ATOM 595 C CA . TYR A 1 78 ? -12.640 2.425 -6.761 1.00 98.00 78 TYR A CA 1
ATOM 596 C C . TYR A 1 78 ? -14.147 2.203 -6.963 1.00 98.00 78 TYR A C 1
ATOM 598 O O . TYR A 1 78 ? -14.925 2.249 -6.002 1.00 98.00 78 TYR A O 1
ATOM 606 N N . ALA A 1 79 ? -14.576 1.987 -8.210 1.00 97.31 79 ALA A N 1
ATOM 607 C CA . ALA A 1 79 ? -15.976 1.723 -8.532 1.00 97.31 79 ALA A CA 1
ATOM 608 C C . ALA A 1 79 ? -16.483 0.440 -7.853 1.00 97.31 79 ALA A C 1
ATOM 610 O O . ALA A 1 79 ? -17.618 0.428 -7.378 1.00 97.31 79 ALA A O 1
ATOM 611 N N . ASP A 1 80 ? -15.606 -0.556 -7.716 1.00 98.06 80 ASP A N 1
ATOM 612 C CA . ASP A 1 80 ? -15.918 -1.869 -7.154 1.00 98.06 80 ASP A CA 1
ATOM 613 C C . ASP A 1 80 ? -15.949 -1.871 -5.620 1.00 98.06 80 ASP A C 1
ATOM 615 O O . ASP A 1 80 ? -16.498 -2.793 -5.024 1.00 98.06 80 ASP A O 1
ATOM 619 N N . VAL A 1 81 ? -15.402 -0.838 -4.961 1.00 98.12 81 VAL A N 1
ATOM 620 C CA . VAL A 1 81 ? -15.430 -0.725 -3.494 1.00 98.12 81 VAL A CA 1
ATOM 621 C C . VAL A 1 81 ? -16.858 -0.404 -3.017 1.00 98.12 81 VAL A C 1
ATOM 623 O O . VAL A 1 81 ? -17.374 0.683 -3.347 1.00 98.12 81 VAL A O 1
ATOM 626 N N . PRO A 1 82 ? -17.480 -1.274 -2.191 1.00 98.31 82 PRO A N 1
ATOM 627 C CA . PRO A 1 82 ? -18.765 -1.005 -1.555 1.00 98.31 82 PRO A CA 1
ATOM 628 C C . PRO A 1 82 ? -18.726 0.286 -0.739 1.00 98.31 82 PRO A C 1
ATOM 630 O O . PRO A 1 82 ? -17.845 0.512 0.090 1.00 98.31 82 PRO A O 1
ATOM 633 N N . LYS A 1 83 ? -19.687 1.183 -0.975 1.00 96.56 83 LYS A N 1
ATOM 634 C CA . LYS A 1 83 ? -19.641 2.535 -0.389 1.00 96.56 83 LYS A CA 1
ATOM 635 C C . LYS A 1 83 ? -19.838 2.541 1.126 1.00 96.56 83 LYS A C 1
ATOM 637 O O . LYS A 1 83 ? -19.354 3.460 1.778 1.00 96.56 83 LYS A O 1
ATOM 642 N N . ASN A 1 84 ? -20.483 1.515 1.677 1.00 97.56 84 ASN A N 1
ATOM 643 C CA . ASN A 1 84 ? -20.606 1.295 3.118 1.00 97.56 84 ASN A CA 1
ATOM 644 C C . ASN A 1 84 ? -19.285 0.879 3.790 1.00 97.56 84 ASN A C 1
ATOM 646 O O . ASN A 1 84 ? -19.206 0.959 5.008 1.00 97.56 84 ASN A O 1
ATOM 650 N N . TRP A 1 85 ? -18.250 0.489 3.035 1.00 98.31 85 TRP A N 1
ATOM 651 C CA . TRP A 1 85 ? -16.906 0.243 3.581 1.00 98.31 85 TRP A CA 1
ATOM 652 C C . TRP A 1 85 ? -16.078 1.527 3.732 1.00 98.31 85 TRP A C 1
ATOM 654 O O . TRP A 1 85 ? -14.991 1.503 4.301 1.00 98.31 85 TRP A O 1
ATOM 664 N N . LEU A 1 86 ? -16.552 2.667 3.217 1.00 98.06 86 LEU A N 1
ATOM 665 C CA . LEU A 1 86 ? -15.821 3.934 3.268 1.00 98.06 86 LEU A CA 1
ATOM 666 C C . LEU A 1 86 ? -16.193 4.721 4.533 1.00 98.06 86 LEU A C 1
ATOM 668 O O . LEU A 1 86 ? -17.142 5.508 4.521 1.00 98.06 86 LEU A O 1
ATOM 672 N N . ALA A 1 87 ? -15.422 4.546 5.607 1.00 96.50 87 ALA A N 1
ATOM 673 C CA . ALA A 1 87 ? -15.680 5.136 6.925 1.00 96.50 87 ALA A CA 1
ATOM 674 C C . ALA A 1 87 ? -15.340 6.631 7.048 1.00 96.50 87 ALA A C 1
ATOM 676 O O . ALA A 1 87 ? -15.729 7.273 8.023 1.00 96.50 87 ALA A O 1
ATOM 677 N N . GLY A 1 88 ? -14.609 7.209 6.092 1.00 95.69 88 GLY A N 1
ATOM 678 C CA . GLY A 1 88 ? -14.209 8.610 6.188 1.00 95.69 88 GLY A CA 1
ATOM 679 C C . GLY A 1 88 ? -13.584 9.184 4.926 1.00 95.69 88 GLY A C 1
ATOM 680 O O . GLY A 1 88 ? -13.647 8.605 3.834 1.00 95.69 88 GLY A O 1
ATOM 681 N N . ARG A 1 89 ? -12.981 10.361 5.087 1.00 95.94 89 ARG A N 1
ATOM 682 C CA . ARG A 1 89 ? -12.264 11.087 4.040 1.00 95.94 89 ARG A CA 1
ATOM 683 C C . ARG A 1 89 ? -11.027 11.753 4.629 1.00 95.94 89 ARG A C 1
ATOM 685 O O . ARG A 1 89 ? -11.083 12.283 5.735 1.00 95.94 89 ARG A O 1
ATOM 692 N N . ASN A 1 90 ? -9.943 11.739 3.868 1.00 94.12 90 ASN A N 1
ATOM 693 C CA . ASN A 1 90 ? -8.736 12.499 4.149 1.00 94.12 90 ASN A CA 1
ATOM 694 C C . ASN A 1 90 ? -8.658 13.649 3.136 1.00 94.12 90 ASN A C 1
ATOM 696 O O . ASN A 1 90 ? -8.388 13.448 1.951 1.00 94.12 90 ASN A O 1
ATOM 700 N N . GLU A 1 91 ? -8.985 14.860 3.591 1.00 91.06 91 GLU A N 1
ATOM 701 C CA . GLU A 1 91 ? -9.130 16.029 2.714 1.00 91.06 91 GLU A CA 1
ATOM 702 C C . GLU A 1 91 ? -7.806 16.455 2.072 1.00 91.06 91 GLU A C 1
ATOM 704 O O . GLU A 1 91 ? -7.793 16.832 0.903 1.00 91.06 91 GLU A O 1
ATOM 709 N N . SER A 1 92 ? -6.687 16.310 2.787 1.00 88.69 92 SER A N 1
ATOM 710 C CA . SER A 1 92 ? -5.353 16.672 2.291 1.00 88.69 92 SER A CA 1
ATOM 711 C C . SER A 1 92 ? -4.957 15.899 1.030 1.00 88.69 92 SER A C 1
ATOM 713 O O . S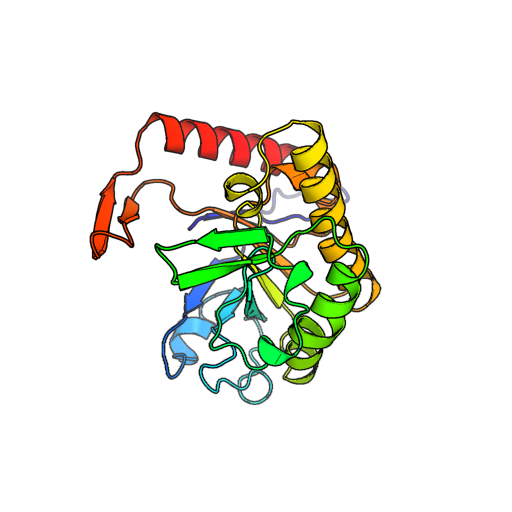ER A 1 92 ? -4.223 16.417 0.191 1.00 88.69 92 SER A O 1
ATOM 715 N N . TRP A 1 93 ? -5.462 14.673 0.887 1.00 89.88 93 TRP A N 1
ATOM 716 C CA . TRP A 1 93 ? -5.126 13.761 -0.209 1.00 89.88 93 TRP A CA 1
ATOM 717 C C . TRP A 1 93 ? -6.314 13.443 -1.122 1.00 89.88 93 TRP A C 1
ATOM 719 O O . TRP A 1 93 ? -6.175 12.657 -2.055 1.00 89.88 93 TRP A O 1
ATOM 729 N N . ALA A 1 94 ? -7.480 14.052 -0.875 1.00 93.81 94 ALA A N 1
ATOM 730 C CA . ALA A 1 94 ? -8.729 13.782 -1.593 1.00 93.81 94 ALA A CA 1
ATOM 731 C C . ALA A 1 94 ? -9.088 12.279 -1.681 1.00 93.81 94 ALA A C 1
ATOM 733 O O . ALA A 1 94 ? -9.709 11.823 -2.645 1.00 93.81 94 ALA A O 1
ATOM 734 N N . SER A 1 95 ? -8.715 11.507 -0.662 1.00 96.81 95 SER A N 1
ATOM 735 C CA . SER A 1 95 ? -8.888 10.056 -0.586 1.00 96.81 95 SER A CA 1
ATOM 736 C C . SER A 1 95 ? -9.998 9.668 0.396 1.00 96.81 95 SER A C 1
ATOM 738 O O . SER A 1 95 ? -10.417 10.444 1.262 1.00 96.81 95 SER A O 1
ATOM 740 N N . ARG A 1 96 ? -10.524 8.450 0.252 1.00 98.25 96 ARG A N 1
ATOM 741 C CA . ARG A 1 96 ? -11.553 7.877 1.129 1.00 98.25 96 ARG A CA 1
ATOM 742 C C . ARG A 1 96 ? -10.921 6.865 2.070 1.00 98.25 96 ARG A C 1
ATOM 744 O O . ARG A 1 96 ? -10.256 5.949 1.600 1.00 98.25 96 ARG A O 1
ATOM 751 N N . VAL A 1 97 ? -11.161 7.015 3.371 1.00 98.44 97 VAL A N 1
ATOM 752 C CA . VAL A 1 97 ? -10.681 6.068 4.389 1.00 98.44 97 VAL A CA 1
ATOM 753 C C . VAL A 1 97 ? -11.530 4.805 4.318 1.00 98.44 97 VAL A C 1
ATOM 755 O O . VAL A 1 97 ? -12.761 4.891 4.363 1.00 98.44 97 VAL A O 1
ATOM 758 N N . VAL A 1 98 ? -10.873 3.655 4.199 1.00 98.50 98 VAL A N 1
ATOM 759 C CA . VAL A 1 98 ? -11.495 2.330 4.172 1.00 98.50 98 VAL A CA 1
ATOM 760 C C . VAL A 1 98 ? -11.560 1.782 5.593 1.00 98.50 98 VAL A C 1
ATOM 762 O O . VAL A 1 98 ? -10.559 1.768 6.309 1.00 98.50 98 VAL A O 1
ATOM 765 N N . ASP A 1 99 ? -12.737 1.315 5.992 1.00 98.25 99 ASP A N 1
ATOM 766 C CA . ASP A 1 99 ? -12.951 0.597 7.240 1.00 98.25 99 ASP A CA 1
ATOM 767 C C . ASP A 1 99 ? -12.244 -0.764 7.193 1.00 98.25 99 ASP A C 1
ATOM 769 O O . ASP A 1 99 ? -12.688 -1.689 6.514 1.00 98.25 99 ASP A O 1
ATOM 773 N N . GLN A 1 100 ? -11.145 -0.903 7.932 1.00 98.19 100 GLN A N 1
ATOM 774 C CA . GLN A 1 100 ? -10.370 -2.141 7.960 1.00 98.19 100 GLN A CA 1
ATOM 775 C C . GLN A 1 100 ? -11.094 -3.266 8.709 1.00 98.19 100 GLN A C 1
ATOM 777 O O . GLN A 1 100 ? -10.701 -4.420 8.572 1.00 98.19 100 GLN A O 1
ATOM 782 N N . SER A 1 101 ? -12.148 -2.969 9.481 1.00 97.25 101 SER A N 1
ATOM 783 C CA . SER A 1 101 ? -12.922 -3.991 10.200 1.00 97.25 101 SER A CA 1
ATOM 784 C C . SER A 1 101 ? -13.856 -4.806 9.295 1.00 97.25 101 SER A C 1
ATOM 786 O O . SER A 1 101 ? -14.407 -5.813 9.739 1.00 97.25 101 SER A O 1
ATOM 788 N N . GLN A 1 102 ? -14.007 -4.409 8.027 1.00 98.31 102 GLN A N 1
ATOM 789 C CA . GLN A 1 102 ? -14.819 -5.128 7.048 1.00 98.31 102 GLN A CA 1
ATOM 790 C C . GLN A 1 102 ? -14.183 -6.495 6.736 1.00 98.31 102 GLN A C 1
ATOM 792 O O . GLN A 1 102 ? -13.053 -6.542 6.237 1.00 98.31 102 GLN A O 1
ATOM 797 N N . PRO A 1 103 ? -14.868 -7.623 7.005 1.00 98.00 103 PRO A N 1
ATOM 798 C CA . PRO A 1 103 ? -14.263 -8.950 6.898 1.00 98.00 103 PRO A CA 1
ATOM 799 C C . PRO A 1 103 ? -13.897 -9.340 5.459 1.00 98.00 103 PRO A C 1
ATOM 801 O O . PRO A 1 103 ? -12.987 -10.142 5.255 1.00 98.00 103 PRO A O 1
ATOM 804 N N . GLU A 1 104 ? -14.556 -8.758 4.458 1.00 98.56 104 GLU A N 1
ATOM 805 C CA . GLU A 1 104 ? -14.282 -8.993 3.041 1.00 98.56 104 GLU A CA 1
ATOM 806 C C . GLU A 1 104 ? -13.146 -8.116 2.490 1.00 98.56 104 GLU A C 1
ATOM 808 O O . GLU A 1 104 ? -12.616 -8.412 1.415 1.00 98.56 104 GLU A O 1
ATOM 813 N N . TRP A 1 105 ? -12.727 -7.068 3.213 1.00 98.56 105 TRP A N 1
ATOM 814 C CA . TRP A 1 105 ? -11.684 -6.149 2.750 1.00 98.56 105 TRP A CA 1
ATOM 815 C C . TRP A 1 105 ? -10.346 -6.841 2.430 1.00 98.56 105 TRP A C 1
ATOM 817 O O . TRP A 1 105 ? -9.803 -6.577 1.356 1.00 98.56 105 TRP A O 1
ATOM 827 N N . PRO A 1 106 ? -9.816 -7.772 3.254 1.00 98.81 106 PRO A N 1
ATOM 828 C CA . PRO A 1 106 ? -8.591 -8.502 2.922 1.00 98.81 106 PRO A CA 1
ATOM 829 C C . PRO A 1 106 ? -8.655 -9.239 1.581 1.00 98.81 106 PRO A C 1
ATOM 831 O O . PRO A 1 106 ? -7.714 -9.159 0.793 1.00 98.81 106 PRO A O 1
ATOM 834 N N . ALA A 1 107 ? -9.764 -9.932 1.302 1.00 98.75 107 ALA A N 1
ATOM 835 C CA . ALA A 1 107 ? -9.939 -10.657 0.047 1.00 98.75 107 ALA A CA 1
ATOM 836 C C . ALA A 1 107 ? -10.060 -9.682 -1.132 1.00 98.75 107 ALA A C 1
ATOM 838 O O . ALA A 1 107 ? -9.353 -9.831 -2.129 1.00 98.75 107 ALA A O 1
ATOM 839 N N . PHE A 1 108 ? -10.868 -8.629 -0.971 1.00 98.81 108 PHE A N 1
ATOM 840 C CA . PHE A 1 108 ? -11.010 -7.575 -1.971 1.00 98.81 108 PHE A CA 1
ATOM 841 C C . PHE A 1 108 ? -9.658 -6.939 -2.317 1.00 98.81 108 PHE A C 1
ATOM 843 O O . PHE A 1 108 ? -9.307 -6.826 -3.489 1.00 98.81 108 PHE A O 1
ATOM 850 N N . PHE A 1 109 ? -8.868 -6.555 -1.313 1.00 98.81 109 PHE A N 1
ATOM 851 C CA . PHE A 1 109 ? -7.570 -5.920 -1.523 1.00 98.81 109 PHE A CA 1
ATOM 852 C C . PHE A 1 109 ? -6.603 -6.847 -2.268 1.00 98.81 109 PHE A C 1
ATOM 854 O O . PHE A 1 109 ? -5.914 -6.433 -3.204 1.00 98.81 109 PHE A O 1
ATOM 861 N N . VAL A 1 110 ? -6.584 -8.130 -1.906 1.00 98.88 110 VAL A N 1
ATOM 862 C CA . VAL A 1 110 ? -5.760 -9.129 -2.589 1.00 98.88 110 VAL A CA 1
ATOM 863 C C . VAL A 1 110 ? -6.183 -9.308 -4.050 1.00 98.88 110 VAL A C 1
ATOM 865 O O . VAL A 1 110 ? -5.315 -9.337 -4.923 1.00 98.88 110 VAL A O 1
ATOM 868 N N . ASP A 1 111 ? -7.480 -9.406 -4.334 1.00 98.81 111 ASP A N 1
ATOM 869 C CA . ASP A 1 111 ? -7.983 -9.712 -5.676 1.00 98.81 111 ASP A CA 1
ATOM 870 C C . ASP A 1 111 ? -8.002 -8.497 -6.615 1.00 98.81 111 ASP A C 1
ATOM 872 O O . ASP A 1 111 ? -7.673 -8.638 -7.794 1.00 98.81 111 ASP A O 1
ATOM 876 N N . HIS A 1 112 ? -8.335 -7.308 -6.108 1.00 98.69 112 HIS A N 1
ATOM 877 C CA . HIS A 1 112 ? -8.502 -6.099 -6.922 1.00 98.69 112 HIS A CA 1
ATOM 878 C C . HIS A 1 112 ? -7.265 -5.196 -6.948 1.00 98.69 112 HIS A C 1
ATOM 880 O O . HIS A 1 112 ? -7.103 -4.426 -7.894 1.00 98.69 112 HIS A O 1
ATOM 886 N N . VAL A 1 113 ? -6.379 -5.285 -5.949 1.00 98.62 113 VAL A N 1
ATOM 887 C CA . VAL A 1 113 ? -5.173 -4.442 -5.872 1.00 98.62 113 VAL A CA 1
ATOM 888 C C . VAL A 1 113 ? -3.916 -5.272 -6.085 1.00 98.62 113 VAL A C 1
ATOM 890 O O . VAL A 1 113 ? -3.162 -5.019 -7.020 1.00 98.62 113 VAL A O 1
ATOM 893 N N . ILE A 1 114 ? -3.685 -6.301 -5.270 1.00 98.81 114 ILE A N 1
ATOM 894 C CA . ILE A 1 114 ? -2.403 -7.022 -5.283 1.00 98.81 114 ILE A CA 1
ATOM 895 C C . ILE A 1 114 ? -2.271 -7.962 -6.479 1.00 98.81 114 ILE A C 1
ATOM 897 O O . ILE A 1 114 ? -1.234 -7.957 -7.141 1.00 98.81 114 ILE A O 1
ATOM 901 N N . LYS A 1 115 ? -3.303 -8.751 -6.795 1.00 98.75 115 LYS A N 1
ATOM 902 C CA . LYS A 1 115 ? -3.263 -9.705 -7.910 1.00 98.75 115 LYS A CA 1
ATOM 903 C C . LYS A 1 115 ? -2.943 -9.022 -9.252 1.00 98.75 115 LYS A C 1
ATOM 905 O O . LYS A 1 115 ? -2.005 -9.481 -9.901 1.00 98.75 115 LYS A O 1
ATOM 910 N N . PRO A 1 116 ? -3.610 -7.927 -9.672 1.00 98.44 116 PRO A N 1
ATOM 911 C CA . PRO A 1 116 ? -3.270 -7.267 -10.933 1.00 98.44 116 PRO A CA 1
ATOM 912 C C . PRO A 1 116 ? -1.826 -6.751 -10.979 1.00 98.44 116 PRO A C 1
ATOM 914 O O . PRO A 1 116 ? -1.182 -6.799 -12.025 1.00 98.44 116 PRO A O 1
ATOM 917 N N . LEU A 1 117 ? -1.290 -6.278 -9.849 1.00 98.62 117 LEU A N 1
ATOM 918 C CA . LEU A 1 117 ? 0.100 -5.826 -9.751 1.00 98.62 117 LEU A CA 1
ATOM 919 C C . LEU A 1 117 ? 1.088 -7.000 -9.819 1.00 98.62 117 LEU A C 1
ATOM 921 O O . LEU A 1 117 ? 2.112 -6.915 -10.498 1.00 98.62 117 LEU A O 1
ATOM 925 N N . TRP A 1 118 ? 0.770 -8.116 -9.164 1.00 98.62 118 TRP A N 1
ATOM 926 C CA . TRP A 1 118 ? 1.548 -9.349 -9.257 1.00 98.62 118 TRP A CA 1
ATOM 927 C C . TRP A 1 118 ? 1.602 -9.885 -10.693 1.00 98.62 118 TRP A C 1
ATOM 929 O O . TRP A 1 118 ? 2.683 -10.234 -11.182 1.00 98.62 118 TRP A O 1
ATOM 939 N N . ASP A 1 119 ? 0.452 -9.897 -11.374 1.00 97.81 119 ASP A N 1
ATOM 940 C CA . ASP A 1 119 ? 0.302 -10.333 -12.766 1.00 97.81 119 ASP A CA 1
ATOM 941 C C . ASP A 1 119 ? 1.080 -9.418 -13.729 1.00 97.81 119 ASP A C 1
ATOM 943 O O . ASP A 1 119 ? 1.694 -9.906 -14.677 1.00 97.81 119 ASP A O 1
ATOM 947 N N . LYS A 1 120 ? 1.151 -8.109 -13.437 1.00 97.25 120 LYS A N 1
ATOM 948 C CA . LYS A 1 120 ? 2.025 -7.149 -14.139 1.00 97.25 120 LYS A CA 1
ATOM 949 C C . LYS A 1 120 ? 3.520 -7.391 -13.909 1.00 97.25 120 LYS A C 1
ATOM 951 O O . LYS A 1 120 ? 4.325 -6.791 -14.603 1.00 97.25 120 LYS A O 1
ATOM 956 N N . GLY A 1 121 ? 3.908 -8.240 -12.956 1.00 97.56 121 GLY A N 1
ATOM 957 C CA . GLY A 1 121 ? 5.301 -8.629 -12.718 1.00 97.56 121 GLY A CA 1
ATOM 958 C C . GLY A 1 121 ? 5.963 -8.021 -11.485 1.00 97.56 121 GLY A C 1
ATOM 959 O O . GLY A 1 121 ? 7.127 -8.326 -11.226 1.00 97.56 121 GLY A O 1
ATOM 960 N N . TYR A 1 122 ? 5.255 -7.216 -10.690 1.00 98.50 122 TYR A N 1
ATOM 961 C CA . TYR A 1 122 ? 5.791 -6.746 -9.411 1.00 98.50 122 TYR A CA 1
ATOM 962 C C . TYR A 1 122 ? 5.980 -7.918 -8.437 1.00 98.50 122 TYR A C 1
ATOM 964 O O . TYR A 1 122 ? 5.190 -8.866 -8.409 1.00 98.50 122 TYR A O 1
ATOM 972 N N . ARG A 1 123 ? 7.047 -7.864 -7.634 1.00 97.50 123 ARG A N 1
ATOM 973 C CA . ARG A 1 123 ? 7.344 -8.857 -6.577 1.00 97.50 123 ARG A CA 1
ATOM 974 C C . ARG A 1 123 ? 7.493 -8.231 -5.193 1.00 97.50 123 ARG A C 1
ATOM 976 O O . ARG A 1 123 ? 7.707 -8.937 -4.208 1.00 97.50 123 ARG A O 1
ATOM 983 N N . GLY A 1 124 ? 7.336 -6.914 -5.121 1.00 98.38 124 GLY A N 1
ATOM 984 C CA . GLY A 1 124 ? 7.249 -6.168 -3.884 1.00 98.38 124 GLY A CA 1
ATOM 985 C C . GLY A 1 124 ? 6.043 -5.232 -3.872 1.00 98.38 124 GLY A C 1
ATOM 986 O O . GLY A 1 124 ? 5.619 -4.738 -4.919 1.00 98.38 124 GLY A O 1
ATOM 987 N N . PHE A 1 125 ? 5.510 -4.968 -2.684 1.00 98.81 125 PHE A N 1
ATOM 988 C CA . PHE A 1 125 ? 4.412 -4.028 -2.469 1.00 98.81 125 PHE A CA 1
ATOM 989 C C . PHE A 1 125 ? 4.775 -3.057 -1.352 1.00 98.81 125 PHE A C 1
ATOM 991 O O . PHE A 1 125 ? 5.155 -3.472 -0.256 1.00 98.81 125 PHE A O 1
ATOM 998 N N . PHE A 1 126 ? 4.687 -1.766 -1.651 1.00 98.75 126 PHE A N 1
ATOM 999 C CA . PHE A 1 126 ? 4.781 -0.704 -0.664 1.00 98.75 126 PHE A CA 1
ATOM 1000 C C . PHE A 1 126 ? 3.371 -0.381 -0.178 1.00 98.75 126 PHE A C 1
ATOM 1002 O O . PHE A 1 126 ? 2.568 0.171 -0.929 1.00 98.75 126 PHE A O 1
ATOM 1009 N N . LEU A 1 127 ? 3.074 -0.795 1.048 1.00 98.75 127 LEU A N 1
ATOM 1010 C CA . LEU A 1 127 ? 1.764 -0.711 1.671 1.00 98.75 127 LEU A CA 1
ATOM 1011 C C . LEU A 1 127 ? 1.658 0.601 2.441 1.00 98.75 127 LEU A C 1
ATOM 1013 O O . LEU A 1 127 ? 2.289 0.770 3.483 1.00 98.75 127 LEU A O 1
ATOM 1017 N N . ASP A 1 128 ? 0.886 1.531 1.896 1.00 98.00 128 ASP A N 1
ATOM 1018 C CA . ASP A 1 128 ? 0.732 2.876 2.440 1.00 98.00 128 ASP A CA 1
ATOM 1019 C C . ASP A 1 128 ? -0.565 3.036 3.247 1.00 98.00 128 ASP A C 1
ATOM 1021 O O . ASP A 1 128 ? -1.418 2.141 3.252 1.00 98.00 128 ASP A O 1
ATOM 1025 N N . THR A 1 129 ? -0.694 4.181 3.928 1.00 96.69 129 THR A N 1
ATOM 1026 C CA . THR A 1 129 ? -1.875 4.615 4.701 1.00 96.69 129 THR A CA 1
ATOM 1027 C C . THR A 1 129 ? -2.283 3.649 5.818 1.00 96.69 129 THR A C 1
ATOM 1029 O O . THR A 1 129 ? -3.441 3.568 6.226 1.00 96.69 129 THR A O 1
ATOM 1032 N N . MET A 1 130 ? -1.305 2.920 6.363 1.00 96.56 130 MET A N 1
ATOM 1033 C CA . MET A 1 130 ? -1.506 1.882 7.382 1.00 96.56 130 MET A CA 1
ATOM 1034 C C . MET A 1 130 ? -1.966 2.427 8.748 1.00 96.56 130 MET A C 1
ATOM 1036 O O . MET A 1 130 ? -2.348 1.658 9.629 1.00 96.56 130 MET A O 1
ATOM 1040 N N . ASP A 1 131 ? -1.949 3.745 8.939 1.00 94.38 131 ASP A N 1
ATOM 1041 C CA . ASP A 1 131 ? -2.414 4.454 10.132 1.00 94.38 131 ASP A CA 1
ATOM 1042 C C . ASP A 1 131 ? -3.663 5.329 9.889 1.00 94.38 131 ASP A C 1
ATOM 1044 O O . ASP A 1 131 ? -4.194 5.917 10.834 1.00 94.38 131 ASP A O 1
ATOM 1048 N N . SER A 1 132 ? -4.218 5.365 8.671 1.00 96.69 132 SER A N 1
ATOM 1049 C CA . SER A 1 132 ? -5.367 6.227 8.333 1.00 96.69 132 SER A CA 1
ATOM 1050 C C . SER A 1 132 ? -6.657 5.894 9.085 1.00 96.69 132 SER A C 1
ATOM 1052 O O . SER A 1 132 ? -7.529 6.753 9.236 1.00 96.69 132 SER A O 1
ATOM 1054 N N . TRP A 1 133 ? -6.776 4.687 9.645 1.00 96.12 133 TRP A N 1
ATOM 1055 C CA . TRP A 1 133 ? -7.885 4.323 10.532 1.00 96.12 133 TRP A CA 1
ATOM 1056 C C . TRP A 1 133 ? -7.982 5.232 11.771 1.00 96.12 133 TRP A C 1
ATOM 1058 O O . TRP A 1 133 ? -9.071 5.403 12.325 1.00 96.12 133 TRP A O 1
ATOM 1068 N N . GLN A 1 134 ? -6.887 5.884 12.187 1.00 95.69 134 GLN A N 1
ATOM 1069 C CA . GLN A 1 134 ? -6.879 6.844 13.301 1.00 95.69 134 GLN A CA 1
ATOM 1070 C C . GLN A 1 134 ? -7.786 8.061 13.038 1.00 95.69 134 GLN A C 1
ATOM 1072 O O . GLN A 1 134 ? -8.320 8.676 13.972 1.00 95.69 134 GLN A O 1
ATOM 1077 N N . LEU A 1 135 ? -8.030 8.387 11.763 1.00 95.25 135 LEU A N 1
ATOM 1078 C CA . LEU A 1 135 ? -8.939 9.463 11.370 1.00 95.25 135 LEU A CA 1
ATOM 1079 C C . LEU A 1 135 ? -10.389 9.165 11.768 1.00 95.25 135 LEU A C 1
ATOM 1081 O O . LEU A 1 135 ? -11.121 10.100 12.100 1.00 95.25 135 LEU A O 1
ATOM 1085 N N . VAL A 1 136 ? -10.787 7.891 11.821 1.00 95.56 136 VAL A N 1
ATOM 1086 C CA . VAL A 1 136 ? -12.185 7.472 12.027 1.00 95.56 136 VAL A CA 1
ATOM 1087 C C . VAL A 1 136 ? -12.418 6.747 13.357 1.00 95.56 136 VAL A C 1
ATOM 1089 O O . VAL A 1 136 ? -13.454 6.955 13.984 1.00 95.56 136 VAL A O 1
ATOM 1092 N N . ALA A 1 137 ? -11.453 5.972 13.860 1.00 96.75 137 ALA A N 1
ATOM 1093 C CA . ALA A 1 137 ? -11.610 5.189 15.087 1.00 96.75 137 ALA A CA 1
ATOM 1094 C C . ALA A 1 137 ? -11.312 6.013 16.355 1.00 96.75 137 ALA A C 1
ATOM 1096 O O . ALA A 1 137 ? -10.169 6.405 16.619 1.00 96.75 137 ALA A O 1
ATOM 1097 N N . LYS A 1 138 ? -12.352 6.273 17.160 1.00 96.06 138 LYS A N 1
ATOM 1098 C CA . LYS A 1 138 ? -12.278 7.139 18.357 1.00 96.06 138 LYS A CA 1
ATOM 1099 C C . LYS A 1 138 ? -12.308 6.398 19.694 1.00 96.06 138 LYS A C 1
ATOM 1101 O O . LYS A 1 138 ? -11.928 6.991 20.696 1.00 96.06 138 LYS A O 1
ATOM 1106 N N . THR A 1 139 ? -12.721 5.134 19.709 1.00 97.69 139 THR A N 1
ATOM 1107 C CA . THR A 1 139 ? -12.731 4.277 20.904 1.00 97.69 139 THR A CA 1
ATOM 1108 C C . THR A 1 139 ? -11.664 3.199 20.794 1.00 97.69 139 THR A C 1
ATOM 1110 O O . THR A 1 139 ? -11.308 2.799 19.685 1.00 97.69 139 THR A O 1
ATOM 1113 N N . ASP A 1 140 ? -11.172 2.699 21.925 1.00 97.25 140 ASP A N 1
ATOM 1114 C CA . ASP A 1 140 ? -10.152 1.645 21.929 1.00 97.25 140 ASP A CA 1
ATOM 1115 C C . ASP A 1 140 ? -10.642 0.364 21.239 1.00 97.25 140 ASP A C 1
ATOM 1117 O O . ASP A 1 140 ? -9.899 -0.219 20.451 1.00 97.25 140 ASP A O 1
ATOM 1121 N N . ASP A 1 141 ? -11.915 0.002 21.417 1.00 98.06 141 ASP A N 1
ATOM 1122 C CA . ASP A 1 141 ? -12.530 -1.138 20.724 1.00 98.06 141 ASP A CA 1
ATOM 1123 C C . ASP A 1 141 ? -12.521 -0.960 19.202 1.00 98.06 141 ASP A C 1
ATOM 1125 O O . ASP A 1 141 ? -12.116 -1.864 18.468 1.00 98.06 141 ASP A O 1
ATOM 1129 N N . ALA A 1 142 ? -12.904 0.225 18.710 1.00 97.81 142 ALA A N 1
ATOM 1130 C CA . ALA A 1 142 ? -12.877 0.509 17.279 1.00 97.81 142 ALA A CA 1
ATOM 1131 C C . ALA A 1 142 ? -11.442 0.446 16.741 1.00 97.81 142 ALA A C 1
ATOM 1133 O O . ALA A 1 142 ? -11.202 -0.124 15.683 1.00 97.81 142 ALA A O 1
ATOM 1134 N N . ARG A 1 143 ? -10.463 0.983 17.477 1.00 98.06 143 ARG A N 1
ATOM 1135 C CA . ARG A 1 143 ? -9.047 0.927 17.081 1.00 98.06 143 ARG A CA 1
ATOM 1136 C C . ARG A 1 143 ? -8.537 -0.510 17.024 1.00 98.06 143 ARG A C 1
ATOM 1138 O O . ARG A 1 143 ? -7.891 -0.882 16.048 1.00 98.06 143 ARG A O 1
ATOM 1145 N N . ALA A 1 144 ? -8.867 -1.330 18.019 1.00 98.19 144 ALA A N 1
ATOM 1146 C CA . ALA A 1 144 ? -8.490 -2.739 18.054 1.00 98.19 144 ALA A CA 1
ATOM 1147 C C . ALA A 1 144 ? -9.050 -3.513 16.848 1.00 98.19 144 ALA A C 1
ATOM 1149 O O . ALA A 1 144 ? -8.324 -4.296 16.233 1.00 98.19 144 ALA A O 1
ATOM 1150 N N . GLN A 1 145 ? -10.300 -3.244 16.457 1.00 98.38 145 GLN A N 1
ATOM 1151 C CA . GLN A 1 145 ? -10.914 -3.833 15.263 1.00 98.38 145 GLN A CA 1
ATOM 1152 C C . GLN A 1 145 ? -10.186 -3.427 13.973 1.00 98.38 145 GLN A C 1
ATOM 1154 O O . GLN A 1 145 ? -9.910 -4.286 13.137 1.00 98.38 145 GLN A O 1
ATOM 1159 N N . GLN A 1 146 ? -9.812 -2.150 13.829 1.00 98.38 146 GLN A N 1
ATOM 1160 C CA . GLN A 1 146 ? -9.057 -1.669 12.664 1.00 98.38 146 GLN A CA 1
ATOM 1161 C C . GLN A 1 146 ? -7.670 -2.320 12.574 1.00 98.38 146 GLN A C 1
ATOM 1163 O O . GLN A 1 146 ? -7.268 -2.781 11.508 1.00 98.38 146 GLN A O 1
ATOM 1168 N N . ILE A 1 147 ? -6.956 -2.411 13.701 1.00 98.25 147 ILE A N 1
ATOM 1169 C CA . ILE A 1 147 ? -5.627 -3.037 13.790 1.00 98.25 147 ILE A CA 1
ATOM 1170 C C . ILE A 1 147 ? -5.709 -4.525 13.421 1.00 98.25 147 ILE A C 1
ATOM 1172 O O . ILE A 1 147 ? -4.894 -5.015 12.637 1.00 98.25 147 ILE A O 1
ATOM 1176 N N . ALA A 1 148 ? -6.695 -5.253 13.955 1.00 98.44 148 ALA A N 1
ATOM 1177 C CA . ALA A 1 148 ? -6.900 -6.665 13.634 1.00 98.44 148 ALA A CA 1
ATOM 1178 C C . ALA A 1 148 ? -7.233 -6.871 12.146 1.00 98.44 148 ALA A C 1
ATOM 1180 O O . ALA A 1 148 ? -6.656 -7.745 11.497 1.00 98.44 148 ALA A O 1
ATOM 1181 N N . GLY A 1 149 ? -8.117 -6.036 11.600 1.00 98.44 149 GLY A N 1
ATOM 1182 C CA . GLY A 1 149 ? -8.494 -6.048 10.192 1.00 98.44 149 GLY A CA 1
ATOM 1183 C C . GLY A 1 149 ? -7.320 -5.782 9.251 1.00 98.44 149 GLY A C 1
ATOM 1184 O O . GLY A 1 149 ? -7.069 -6.557 8.328 1.00 98.44 149 GLY A O 1
ATOM 1185 N N . LEU A 1 150 ? -6.515 -4.760 9.546 1.00 98.38 150 LEU A N 1
ATOM 1186 C CA . LEU A 1 150 ? -5.322 -4.437 8.767 1.00 98.38 150 LEU A CA 1
ATOM 1187 C C . LEU A 1 150 ? -4.281 -5.569 8.818 1.00 98.38 150 LEU A C 1
ATOM 1189 O O . LEU A 1 150 ? -3.704 -5.929 7.792 1.00 98.38 150 LEU A O 1
ATOM 1193 N N . ALA A 1 151 ? -4.079 -6.197 9.981 1.00 98.62 151 ALA A N 1
ATOM 1194 C CA . ALA A 1 151 ? -3.220 -7.377 10.093 1.00 98.62 151 ALA A CA 1
ATOM 1195 C C . ALA A 1 151 ? -3.740 -8.557 9.245 1.00 98.62 151 ALA A C 1
ATOM 1197 O O . ALA A 1 151 ? -2.944 -9.299 8.665 1.00 98.62 151 ALA A O 1
ATOM 1198 N N . ASN A 1 152 ? -5.062 -8.717 9.113 1.00 98.81 152 ASN A N 1
ATOM 1199 C CA . ASN A 1 152 ? -5.656 -9.734 8.242 1.00 98.81 152 ASN A CA 1
ATOM 1200 C C . ASN A 1 152 ? -5.398 -9.461 6.758 1.00 98.81 152 ASN A C 1
ATOM 1202 O O . ASN A 1 152 ? -5.171 -10.417 6.018 1.00 98.81 152 ASN A O 1
ATOM 1206 N N . VAL A 1 153 ? -5.342 -8.194 6.327 1.00 98.88 153 VAL A N 1
ATOM 1207 C CA . VAL A 1 153 ? -4.909 -7.843 4.962 1.00 98.88 153 VAL A CA 1
ATOM 1208 C C . VAL A 1 153 ? -3.494 -8.364 4.705 1.00 98.88 153 VAL A C 1
ATOM 1210 O O . VAL A 1 153 ? -3.268 -9.061 3.719 1.00 98.88 153 VAL A O 1
ATOM 1213 N N . ILE A 1 154 ? -2.551 -8.115 5.621 1.00 98.75 154 ILE A N 1
ATOM 1214 C CA . ILE A 1 154 ? -1.162 -8.586 5.481 1.00 98.75 154 ILE A CA 1
ATOM 1215 C C . ILE A 1 154 ? -1.098 -10.112 5.369 1.00 98.75 154 ILE A C 1
ATOM 1217 O O . ILE A 1 154 ? -0.449 -10.647 4.467 1.00 98.75 154 ILE A O 1
ATOM 1221 N N . ARG A 1 155 ? -1.809 -10.823 6.251 1.00 98.81 155 ARG A N 1
ATOM 1222 C CA . ARG A 1 155 ? -1.867 -12.291 6.222 1.00 98.81 155 ARG A CA 1
ATOM 1223 C C . ARG A 1 155 ? -2.482 -12.810 4.927 1.00 98.81 155 ARG A C 1
ATOM 1225 O O . ARG A 1 155 ? -1.955 -13.764 4.367 1.00 98.81 155 ARG A O 1
ATOM 1232 N N . ALA A 1 156 ? -3.541 -12.177 4.423 1.00 98.88 156 ALA A N 1
ATOM 1233 C CA . ALA A 1 156 ? -4.179 -12.566 3.167 1.00 98.88 156 ALA A CA 1
ATOM 1234 C C . ALA A 1 156 ? -3.231 -12.403 1.967 1.00 98.88 156 ALA A C 1
ATOM 1236 O O . ALA A 1 156 ? -3.144 -13.299 1.125 1.00 98.88 156 ALA A O 1
ATOM 1237 N N . ILE A 1 157 ? -2.460 -11.309 1.922 1.00 98.88 157 ILE A N 1
ATOM 1238 C CA . ILE A 1 157 ? -1.436 -11.097 0.890 1.00 98.88 157 ILE A CA 1
ATOM 1239 C C . ILE A 1 157 ? -0.395 -12.212 0.941 1.00 98.88 157 ILE A C 1
ATOM 1241 O O . ILE A 1 157 ? -0.134 -12.842 -0.080 1.00 98.88 157 ILE A O 1
ATOM 1245 N N . LYS A 1 158 ? 0.178 -12.485 2.118 1.00 98.75 158 LYS A N 1
ATOM 1246 C CA . LYS A 1 158 ? 1.221 -13.509 2.276 1.00 98.75 158 LYS A CA 1
ATOM 1247 C C . LYS A 1 158 ? 0.703 -14.927 2.054 1.00 98.75 158 LYS A C 1
ATOM 1249 O O . LYS A 1 158 ? 1.440 -15.746 1.525 1.00 98.75 158 LYS A O 1
ATOM 1254 N N . ALA A 1 159 ? -0.551 -15.211 2.400 1.00 98.75 159 ALA A N 1
ATOM 1255 C CA . ALA A 1 159 ? -1.174 -16.501 2.127 1.00 98.75 159 ALA A CA 1
ATOM 1256 C C . ALA A 1 159 ? -1.289 -16.767 0.619 1.00 98.75 159 ALA A C 1
ATOM 1258 O O . ALA A 1 159 ? -1.046 -17.887 0.174 1.00 98.75 159 ALA A O 1
ATOM 1259 N N . ARG A 1 160 ? -1.625 -15.742 -0.178 1.00 98.75 160 ARG A N 1
ATOM 1260 C CA . ARG A 1 160 ? -1.730 -15.878 -1.638 1.00 98.75 160 ARG A CA 1
ATOM 1261 C C . ARG A 1 160 ? -0.389 -15.751 -2.360 1.00 98.75 160 ARG A C 1
ATOM 1263 O O . ARG A 1 160 ? -0.174 -16.428 -3.361 1.00 98.75 160 ARG A O 1
ATOM 1270 N N . TYR A 1 161 ? 0.500 -14.900 -1.856 1.00 98.75 161 TYR A N 1
ATOM 1271 C CA . TYR A 1 161 ? 1.813 -14.613 -2.431 1.00 98.75 161 TYR A CA 1
ATOM 1272 C C . TYR A 1 161 ? 2.906 -14.722 -1.351 1.00 98.75 161 TYR A C 1
ATOM 1274 O O . TYR A 1 161 ? 3.396 -13.698 -0.859 1.00 98.75 161 TYR A O 1
ATOM 1282 N N . PRO A 1 162 ? 3.318 -15.950 -0.977 1.00 98.38 162 PRO A N 1
ATOM 1283 C CA . PRO A 1 162 ? 4.296 -16.177 0.093 1.00 98.38 162 PRO A CA 1
ATOM 1284 C C . PRO A 1 162 ? 5.641 -15.481 -0.132 1.00 98.38 162 PRO A C 1
ATOM 1286 O O . PRO A 1 162 ? 6.264 -15.031 0.827 1.00 98.38 162 PRO A O 1
ATOM 1289 N N . ASP A 1 163 ? 6.046 -15.299 -1.389 1.00 97.56 163 ASP A N 1
ATOM 1290 C CA . ASP A 1 163 ? 7.322 -14.670 -1.753 1.00 97.56 163 ASP A CA 1
ATOM 1291 C C . ASP A 1 163 ? 7.237 -13.144 -1.911 1.00 97.56 163 ASP A C 1
ATOM 1293 O O . ASP A 1 163 ? 8.248 -12.483 -2.155 1.00 97.56 163 ASP A O 1
ATOM 1297 N N . ALA A 1 164 ? 6.044 -12.549 -1.783 1.00 98.38 164 ALA A N 1
ATOM 1298 C CA . ALA A 1 164 ? 5.892 -11.104 -1.896 1.00 98.38 164 ALA A CA 1
ATOM 1299 C C . ALA A 1 164 ? 6.668 -10.388 -0.782 1.00 98.38 164 ALA A C 1
ATOM 1301 O O . ALA A 1 164 ? 6.479 -10.677 0.408 1.00 98.38 164 ALA A O 1
ATOM 1302 N N . LYS A 1 165 ? 7.508 -9.423 -1.169 1.00 98.50 165 LYS A N 1
ATOM 1303 C CA . LYS A 1 165 ? 8.191 -8.516 -0.239 1.00 98.50 165 LYS A CA 1
ATOM 1304 C C . LYS A 1 165 ? 7.258 -7.363 0.123 1.00 98.50 165 LYS A C 1
ATOM 1306 O O . LYS A 1 165 ? 6.786 -6.661 -0.767 1.00 98.50 165 LYS A O 1
ATOM 1311 N N . LEU A 1 166 ? 7.002 -7.139 1.409 1.00 98.62 166 LEU A N 1
ATOM 1312 C CA . LEU A 1 166 ? 6.074 -6.097 1.860 1.00 98.62 166 LEU A CA 1
ATOM 1313 C C . LEU A 1 166 ? 6.820 -4.987 2.596 1.00 98.62 166 LEU A C 1
ATOM 1315 O O . LEU A 1 166 ? 7.426 -5.235 3.632 1.00 98.62 166 LEU A O 1
ATOM 1319 N N . ILE A 1 167 ? 6.786 -3.765 2.076 1.00 98.25 167 ILE A N 1
ATOM 1320 C CA . ILE A 1 167 ? 7.283 -2.596 2.806 1.00 98.25 167 ILE A CA 1
ATOM 1321 C C . ILE A 1 167 ? 6.083 -1.913 3.443 1.00 98.25 167 ILE A C 1
ATOM 1323 O O . ILE A 1 167 ? 5.156 -1.540 2.734 1.00 98.25 167 ILE A O 1
ATOM 1327 N N . PHE A 1 168 ? 6.094 -1.745 4.759 1.00 97.81 168 PHE A N 1
ATOM 1328 C CA . PHE A 1 168 ? 5.028 -1.037 5.468 1.00 97.81 168 PHE A CA 1
ATOM 1329 C C . PHE A 1 168 ? 5.394 0.436 5.590 1.00 97.81 168 PHE A C 1
ATOM 1331 O O . PHE A 1 168 ? 6.462 0.741 6.118 1.00 97.81 168 PHE A O 1
ATOM 1338 N N . ASN A 1 169 ? 4.537 1.356 5.143 1.00 95.75 169 ASN A N 1
ATOM 1339 C CA . ASN A 1 169 ? 4.651 2.747 5.565 1.00 95.75 169 ASN A CA 1
ATOM 1340 C C . ASN A 1 169 ? 3.999 2.880 6.937 1.00 95.75 169 ASN A C 1
ATOM 1342 O O . ASN A 1 169 ? 2.775 2.828 7.064 1.00 95.75 169 ASN A O 1
ATOM 1346 N N . ARG A 1 170 ? 4.825 3.024 7.972 1.00 93.12 170 ARG A N 1
ATOM 1347 C CA . ARG A 1 170 ? 4.424 2.983 9.380 1.00 93.12 170 ARG A CA 1
ATOM 1348 C C . ARG A 1 170 ? 3.802 1.629 9.736 1.00 93.12 170 ARG A C 1
ATOM 1350 O O . ARG A 1 170 ? 4.502 0.621 9.708 1.00 93.12 170 ARG A O 1
ATOM 1357 N N . GLY A 1 171 ? 2.528 1.601 10.136 1.00 92.06 171 GLY A N 1
ATOM 1358 C CA . GLY A 1 171 ? 1.843 0.384 10.581 1.00 92.06 171 GLY A CA 1
ATOM 1359 C C . GLY A 1 171 ? 2.400 -0.190 11.889 1.00 92.06 171 GLY A C 1
ATOM 1360 O O . GLY A 1 171 ? 2.362 -1.402 12.100 1.00 92.06 171 GLY A O 1
ATOM 1361 N N . PHE A 1 172 ? 2.945 0.652 12.772 1.00 92.88 172 PHE A N 1
ATOM 1362 C CA . PHE A 1 172 ? 3.620 0.204 13.994 1.00 92.88 172 PHE A CA 1
ATOM 1363 C C . PHE A 1 172 ? 2.712 -0.631 14.907 1.00 92.88 172 PHE A C 1
ATOM 1365 O O . PHE A 1 172 ? 3.173 -1.570 15.556 1.00 92.88 172 PHE A O 1
ATOM 1372 N N . GLU A 1 173 ? 1.416 -0.329 14.922 1.00 94.12 173 GLU A N 1
ATOM 1373 C CA . GLU A 1 173 ? 0.407 -0.977 15.757 1.00 94.12 173 GLU A CA 1
ATOM 1374 C C . GLU A 1 173 ? 0.137 -2.431 15.351 1.00 94.12 173 GLU A C 1
ATOM 1376 O O . GLU A 1 173 ? -0.236 -3.239 16.202 1.00 94.12 173 GLU A O 1
ATOM 1381 N N . ILE A 1 174 ? 0.362 -2.795 14.082 1.00 96.06 174 ILE A N 1
ATOM 1382 C CA . ILE A 1 174 ? 0.188 -4.177 13.614 1.00 96.06 174 ILE A CA 1
ATOM 1383 C C . ILE A 1 174 ? 1.475 -5.004 13.706 1.00 96.06 174 ILE A C 1
ATOM 1385 O O . ILE A 1 174 ? 1.401 -6.231 13.716 1.00 96.06 174 ILE A O 1
ATOM 1389 N N . LEU A 1 175 ? 2.654 -4.377 13.825 1.00 94.88 175 LEU A N 1
ATOM 1390 C CA . LEU A 1 175 ? 3.940 -5.089 13.871 1.00 94.88 175 LEU A CA 1
ATOM 1391 C C . LEU A 1 175 ? 4.015 -6.194 14.937 1.00 94.88 175 LEU A C 1
ATOM 1393 O O . LEU A 1 175 ? 4.540 -7.262 14.619 1.00 94.88 175 LEU A O 1
ATOM 1397 N N . PRO A 1 176 ? 3.464 -6.047 16.162 1.00 94.00 176 PRO A N 1
ATOM 1398 C CA . PRO A 1 176 ? 3.439 -7.151 17.122 1.00 94.00 176 PRO A CA 1
ATOM 1399 C C . PRO A 1 176 ? 2.799 -8.438 16.582 1.00 94.00 176 PRO A C 1
ATOM 1401 O O . PRO A 1 176 ? 3.106 -9.513 17.084 1.00 94.00 176 PRO A O 1
ATOM 1404 N N . GLN A 1 177 ? 1.937 -8.335 15.568 1.00 95.19 177 GLN A N 1
ATOM 1405 C CA . GLN A 1 177 ? 1.196 -9.448 14.990 1.00 95.19 177 GLN A CA 1
ATOM 1406 C C . GLN A 1 177 ? 1.744 -9.979 13.658 1.00 95.19 177 GLN A C 1
ATOM 1408 O O . GLN A 1 177 ? 1.362 -11.085 13.277 1.00 95.19 177 GLN A O 1
ATOM 1413 N N . VAL A 1 178 ? 2.512 -9.171 12.914 1.00 96.94 178 VAL A N 1
ATOM 1414 C CA . VAL A 1 178 ? 2.899 -9.468 11.516 1.00 96.94 178 VAL A CA 1
ATOM 1415 C C . VAL A 1 178 ? 4.317 -9.003 11.140 1.00 96.94 178 VAL A C 1
ATOM 1417 O O . VAL A 1 178 ? 4.625 -8.858 9.959 1.00 96.94 178 VAL A O 1
ATOM 1420 N N . HIS A 1 179 ? 5.182 -8.692 12.109 1.00 94.88 179 HIS A N 1
ATOM 1421 C CA . HIS A 1 179 ? 6.550 -8.222 11.832 1.00 94.88 179 HIS A CA 1
ATOM 1422 C C . HIS A 1 179 ? 7.375 -9.225 11.014 1.00 94.88 179 HIS A C 1
ATOM 1424 O O . HIS A 1 179 ? 8.150 -8.808 10.163 1.00 94.88 179 HIS A O 1
ATOM 1430 N N . ASP A 1 180 ? 7.174 -10.523 11.226 1.00 95.12 180 ASP A N 1
ATOM 1431 C CA . ASP A 1 180 ? 7.788 -11.631 10.487 1.00 95.12 180 ASP A CA 1
ATOM 1432 C C . ASP A 1 180 ? 7.384 -11.676 9.003 1.00 95.12 180 ASP A C 1
ATOM 1434 O O . ASP A 1 180 ? 8.057 -12.297 8.182 1.00 95.12 180 ASP A O 1
ATOM 1438 N N . LEU A 1 181 ? 6.298 -10.987 8.643 1.00 96.81 181 LEU A N 1
ATOM 1439 C CA . LEU A 1 181 ? 5.787 -10.883 7.278 1.00 96.81 181 LEU A CA 1
ATOM 1440 C C . LEU A 1 181 ? 6.259 -9.619 6.545 1.00 96.81 181 LEU A C 1
ATOM 1442 O O . LEU A 1 181 ? 6.051 -9.504 5.331 1.00 96.81 181 LEU A O 1
ATOM 1446 N N . ALA A 1 182 ? 6.866 -8.667 7.257 1.00 95.75 182 ALA A N 1
ATOM 1447 C CA . ALA A 1 182 ? 7.404 -7.450 6.666 1.00 95.75 182 ALA A CA 1
ATOM 1448 C C . ALA A 1 182 ? 8.751 -7.735 5.979 1.00 95.75 182 ALA A C 1
ATOM 1450 O O . ALA A 1 182 ? 9.551 -8.534 6.440 1.00 95.75 182 ALA A O 1
ATOM 1451 N N . TYR A 1 183 ? 9.030 -7.063 4.867 1.00 95.94 183 TYR A N 1
ATOM 1452 C CA . TYR A 1 183 ? 10.372 -6.978 4.282 1.00 95.94 183 TYR A CA 1
ATOM 1453 C C . TYR A 1 183 ? 11.142 -5.791 4.866 1.00 95.94 183 TYR A C 1
ATOM 1455 O O . TYR A 1 183 ? 12.324 -5.900 5.185 1.00 95.94 183 TYR A O 1
ATOM 1463 N N . ALA A 1 184 ? 10.456 -4.655 5.014 1.00 94.75 184 ALA A N 1
ATOM 1464 C CA . ALA A 1 184 ? 10.974 -3.476 5.687 1.00 94.75 184 ALA A CA 1
ATOM 1465 C C . ALA A 1 184 ? 9.831 -2.615 6.237 1.00 94.75 184 ALA A C 1
ATOM 1467 O O . ALA A 1 184 ? 8.685 -2.719 5.799 1.00 94.75 184 ALA A O 1
ATOM 1468 N N . VAL A 1 185 ? 10.161 -1.721 7.166 1.00 93.62 185 VAL A N 1
ATOM 1469 C CA . VAL A 1 185 ? 9.245 -0.681 7.651 1.00 93.62 185 VAL A CA 1
ATOM 1470 C C . VAL A 1 185 ? 9.834 0.676 7.316 1.00 93.62 185 VAL A C 1
ATOM 1472 O O . VAL A 1 185 ? 10.954 0.983 7.724 1.00 93.62 185 VAL A O 1
ATOM 1475 N N . ALA A 1 186 ? 9.072 1.472 6.581 1.00 91.94 186 ALA A N 1
ATOM 1476 C CA . ALA A 1 186 ? 9.355 2.857 6.282 1.00 91.94 186 ALA A CA 1
ATOM 1477 C C . ALA A 1 186 ? 8.566 3.801 7.186 1.00 91.94 186 ALA A C 1
ATOM 1479 O O . ALA A 1 186 ? 7.558 3.423 7.776 1.00 91.94 186 ALA A O 1
ATOM 1480 N N . PHE A 1 187 ? 9.017 5.045 7.296 1.00 85.94 187 PHE A N 1
ATOM 1481 C CA . PHE A 1 187 ? 8.263 6.083 7.985 1.00 85.94 187 PHE A CA 1
ATOM 1482 C C . PHE A 1 187 ? 8.596 7.472 7.447 1.00 85.94 187 PHE A C 1
ATOM 1484 O O . PHE A 1 187 ? 9.755 7.819 7.177 1.00 85.94 187 PHE A O 1
ATOM 1491 N N . GLU A 1 188 ? 7.545 8.274 7.323 1.00 79.38 188 GLU A N 1
ATOM 1492 C CA . GLU A 1 188 ? 7.572 9.645 6.834 1.00 79.38 188 GLU A CA 1
ATOM 1493 C C . GLU A 1 188 ? 7.006 10.576 7.921 1.00 79.38 188 GLU A C 1
ATOM 1495 O O . GLU A 1 188 ? 5.905 10.352 8.414 1.00 79.38 188 GLU A O 1
ATOM 1500 N N . SER A 1 189 ? 7.713 11.602 8.391 1.00 79.25 189 SER A N 1
ATOM 1501 C CA . SER A 1 189 ? 9.093 11.994 8.078 1.00 79.25 189 SER A CA 1
ATOM 1502 C C . SER A 1 189 ? 9.918 12.153 9.349 1.00 79.25 189 SER A C 1
ATOM 1504 O O . SER A 1 189 ? 9.372 12.425 10.408 1.00 79.25 189 SER A O 1
ATOM 1506 N N . LEU A 1 190 ? 11.243 11.994 9.252 1.00 74.38 190 LEU A N 1
ATOM 1507 C CA . LEU A 1 190 ? 12.123 12.012 10.429 1.00 74.38 190 LEU A CA 1
ATOM 1508 C C . LEU A 1 190 ? 12.702 13.403 10.752 1.00 74.38 190 LEU A C 1
ATOM 1510 O O . LEU A 1 190 ? 12.762 13.791 11.914 1.00 74.38 190 LEU A O 1
ATOM 1514 N N . TYR A 1 191 ? 13.127 14.161 9.736 1.00 72.62 191 TYR A N 1
ATOM 1515 C CA . TYR A 1 191 ? 13.774 15.474 9.924 1.00 72.62 191 TYR A CA 1
ATOM 1516 C C . TYR A 1 191 ? 13.130 16.602 9.115 1.00 72.62 191 TYR A C 1
ATOM 1518 O O . TYR A 1 191 ? 13.063 17.746 9.574 1.00 72.62 191 TYR A O 1
ATOM 1526 N N . ARG A 1 192 ? 12.670 16.289 7.901 1.00 78.38 192 ARG A N 1
ATOM 1527 C CA . ARG A 1 192 ? 11.990 17.212 6.991 1.00 78.38 192 ARG A CA 1
ATOM 1528 C C . ARG A 1 192 ? 10.743 16.533 6.461 1.00 78.38 192 ARG A C 1
ATOM 1530 O O . ARG A 1 192 ? 10.860 15.430 5.939 1.00 78.38 192 ARG A O 1
ATOM 1537 N N . GLY A 1 193 ? 9.596 17.169 6.646 1.00 80.81 193 GLY A N 1
ATOM 1538 C CA . GLY A 1 193 ? 8.309 16.708 6.148 1.00 80.81 193 GLY A CA 1
ATOM 1539 C C . GLY A 1 193 ? 7.849 17.514 4.942 1.00 80.81 193 GLY A C 1
ATOM 1540 O O . GLY A 1 193 ? 8.443 18.534 4.586 1.00 80.81 193 GLY A O 1
ATOM 1541 N N . TRP A 1 194 ? 6.768 17.046 4.336 1.00 84.81 194 TRP A N 1
ATOM 1542 C CA . TRP A 1 194 ? 6.006 17.771 3.334 1.00 84.81 194 TRP A CA 1
ATOM 1543 C C . TRP A 1 194 ? 4.628 18.088 3.915 1.00 84.81 194 TRP A C 1
ATOM 1545 O O . TRP A 1 194 ? 3.897 17.180 4.309 1.00 84.81 194 TRP A O 1
ATOM 1555 N N . ASP A 1 195 ? 4.281 19.371 4.002 1.00 83.25 195 ASP A N 1
ATOM 1556 C CA . ASP A 1 195 ? 2.925 19.798 4.331 1.00 83.25 195 ASP A CA 1
ATOM 1557 C C . ASP A 1 195 ? 2.110 19.850 3.040 1.00 83.25 195 ASP A C 1
ATOM 1559 O O . ASP A 1 195 ? 2.258 20.769 2.233 1.00 83.25 195 ASP A O 1
ATOM 1563 N N . GLN A 1 196 ? 1.239 18.859 2.855 1.00 84.31 196 GLN A N 1
ATOM 1564 C CA . GLN A 1 196 ? 0.392 18.755 1.671 1.00 84.31 196 GLN A CA 1
ATOM 1565 C C . GLN A 1 196 ? -0.641 19.890 1.584 1.00 84.31 196 GLN A C 1
ATOM 1567 O O . GLN A 1 196 ? -0.985 20.313 0.483 1.00 84.31 196 GLN A O 1
ATOM 1572 N N . SER A 1 197 ? -1.113 20.432 2.708 1.00 83.31 197 SER A N 1
ATOM 1573 C CA . SER A 1 197 ? -2.092 21.526 2.698 1.00 83.31 197 SER A CA 1
ATOM 1574 C C . SER A 1 197 ? -1.464 22.858 2.283 1.00 83.31 197 SER A C 1
ATOM 1576 O O . SER A 1 197 ? -2.084 23.650 1.578 1.00 83.31 197 SER A O 1
ATOM 1578 N N . GLN A 1 198 ? -0.209 23.079 2.682 1.00 85.62 198 GLN A N 1
ATOM 1579 C CA . GLN A 1 198 ? 0.538 24.309 2.412 1.00 85.62 198 GLN A CA 1
ATOM 1580 C C . GLN A 1 198 ? 1.530 24.174 1.248 1.00 85.62 198 GLN A C 1
ATOM 1582 O O . GLN A 1 198 ? 2.189 25.153 0.906 1.00 85.62 198 GLN A O 1
ATOM 1587 N N . GLN A 1 199 ? 1.643 22.980 0.656 1.00 86.31 199 GLN A N 1
ATOM 1588 C CA . GLN A 1 199 ? 2.555 22.642 -0.441 1.00 86.31 199 GLN A CA 1
ATOM 1589 C C . GLN A 1 199 ? 4.000 23.104 -0.175 1.00 86.31 199 GLN A C 1
ATOM 1591 O O . GLN A 1 199 ? 4.647 23.713 -1.030 1.00 86.31 199 GLN A O 1
ATOM 1596 N N . ARG A 1 200 ? 4.510 22.854 1.039 1.00 88.62 200 ARG A N 1
ATOM 1597 C CA . ARG A 1 200 ? 5.860 23.279 1.441 1.00 88.62 200 ARG A CA 1
ATOM 1598 C C . ARG A 1 200 ? 6.577 22.253 2.304 1.00 88.62 200 ARG A C 1
ATOM 1600 O O . ARG A 1 200 ? 5.957 21.507 3.059 1.00 88.62 200 ARG A O 1
ATOM 1607 N N . TYR A 1 201 ? 7.906 22.287 2.251 1.00 87.06 201 TYR A N 1
ATOM 1608 C CA . TYR A 1 201 ? 8.740 21.536 3.183 1.00 87.06 201 TYR A CA 1
ATOM 1609 C C . TYR A 1 201 ? 8.712 22.168 4.575 1.00 87.06 201 TYR A C 1
ATOM 1611 O O . TYR A 1 201 ? 8.784 23.390 4.723 1.00 87.06 201 TYR A O 1
ATOM 1619 N N . THR A 1 202 ? 8.645 21.323 5.597 1.00 87.00 202 THR A N 1
ATOM 1620 C CA . THR A 1 202 ? 8.610 21.725 7.006 1.00 87.00 202 THR A CA 1
ATOM 1621 C C . THR A 1 202 ? 9.644 20.951 7.814 1.00 87.00 202 THR A C 1
ATOM 1623 O O . THR A 1 202 ? 10.123 19.890 7.401 1.00 87.00 202 THR A O 1
ATOM 1626 N N . GLU A 1 203 ? 10.032 21.482 8.971 1.00 86.50 203 GLU A N 1
ATOM 1627 C CA . GLU A 1 203 ? 10.787 20.695 9.944 1.00 86.50 203 GLU A CA 1
ATOM 1628 C C . GLU A 1 203 ? 9.843 19.772 10.710 1.00 86.50 203 GLU A C 1
ATOM 1630 O O . GLU A 1 203 ? 8.740 20.169 11.082 1.00 86.50 203 GLU A O 1
ATOM 1635 N N . VAL A 1 204 ? 10.289 18.542 10.962 1.00 83.38 204 VAL A N 1
ATOM 1636 C CA . VAL A 1 204 ? 9.545 17.608 11.813 1.00 83.38 204 VAL A CA 1
ATOM 1637 C C . VAL A 1 204 ? 9.721 18.044 13.272 1.00 83.38 204 VAL A C 1
ATOM 1639 O O . VAL A 1 204 ? 10.874 18.165 13.715 1.00 83.38 204 VAL A O 1
ATOM 1642 N N . PRO A 1 205 ? 8.629 18.272 14.030 1.00 87.81 205 PRO A N 1
ATOM 1643 C CA . PRO A 1 205 ? 8.706 18.609 15.447 1.00 87.81 205 PRO A CA 1
ATOM 1644 C C . PRO A 1 205 ? 9.559 17.604 16.227 1.00 87.81 205 PRO A C 1
ATOM 1646 O O . PRO A 1 205 ? 9.547 16.405 15.950 1.00 87.81 205 PRO A O 1
ATOM 1649 N N . ALA A 1 206 ? 10.311 18.082 17.224 1.00 85.75 206 ALA A N 1
ATOM 1650 C CA . ALA A 1 206 ? 11.225 17.227 17.987 1.00 85.75 206 ALA A CA 1
ATOM 1651 C C . ALA A 1 206 ? 10.505 16.042 18.652 1.00 85.75 206 ALA A C 1
ATOM 1653 O O . ALA A 1 206 ? 11.000 14.922 18.590 1.00 85.75 206 ALA A O 1
ATOM 1654 N N . GLN A 1 207 ? 9.309 16.280 19.197 1.00 85.56 207 GLN A N 1
ATOM 1655 C CA . GLN A 1 207 ? 8.479 15.246 19.813 1.00 85.56 207 GLN A CA 1
ATOM 1656 C C . GLN A 1 207 ? 8.107 14.128 18.827 1.00 85.56 207 GLN A C 1
ATOM 1658 O O . GLN A 1 207 ? 8.255 12.951 19.154 1.00 85.56 207 GLN A O 1
ATOM 1663 N N . ASP A 1 208 ? 7.684 14.486 17.614 1.00 82.75 208 ASP A N 1
ATOM 1664 C CA . ASP A 1 208 ? 7.307 13.520 16.575 1.00 82.75 208 ASP A CA 1
ATOM 1665 C C . ASP A 1 208 ? 8.519 12.703 16.120 1.00 82.75 208 ASP A C 1
ATOM 1667 O O . ASP A 1 208 ? 8.442 11.484 15.952 1.00 82.75 208 ASP A O 1
ATOM 1671 N N . ARG A 1 209 ? 9.674 13.365 15.973 1.00 85.56 209 ARG A N 1
ATOM 1672 C CA . ARG A 1 209 ? 10.942 12.704 15.650 1.00 85.56 209 ARG A CA 1
ATOM 1673 C C . ARG A 1 209 ? 11.349 11.712 16.738 1.00 85.56 209 ARG A C 1
ATOM 1675 O O . ARG A 1 209 ? 11.724 10.586 16.414 1.00 85.56 209 ARG A O 1
ATOM 1682 N N . ASP A 1 210 ? 11.290 12.110 18.003 1.00 86.88 210 ASP A N 1
ATOM 1683 C CA . ASP A 1 210 ? 11.686 11.258 19.127 1.00 86.88 210 ASP A CA 1
ATOM 1684 C C . ASP A 1 210 ? 10.759 10.044 19.250 1.00 86.88 210 ASP A C 1
ATOM 1686 O O . ASP A 1 210 ? 11.232 8.916 19.430 1.00 86.88 210 ASP A O 1
ATOM 1690 N N . TRP A 1 211 ? 9.455 10.250 19.045 1.00 87.31 211 TRP A N 1
ATOM 1691 C CA . TRP A 1 211 ? 8.478 9.170 18.966 1.00 87.31 211 TRP A CA 1
ATOM 1692 C C . TRP A 1 211 ? 8.798 8.197 17.819 1.00 87.31 211 TRP A C 1
ATOM 1694 O O . TRP A 1 211 ? 8.894 6.990 18.052 1.00 87.31 211 TRP A O 1
ATOM 1704 N N . LEU A 1 212 ? 9.066 8.693 16.604 1.00 84.94 212 LEU A N 1
ATOM 1705 C CA . LEU A 1 212 ? 9.446 7.853 15.458 1.00 84.94 212 LEU A CA 1
ATOM 1706 C C . LEU A 1 212 ? 10.738 7.065 15.710 1.00 84.94 212 LEU A C 1
ATOM 1708 O O . LEU A 1 212 ? 10.812 5.876 15.398 1.00 84.94 212 LEU A O 1
ATOM 1712 N N . LEU A 1 213 ? 11.755 7.688 16.313 1.00 85.44 213 LEU A N 1
ATOM 1713 C CA . LEU A 1 213 ? 13.005 7.008 16.668 1.00 85.44 213 LEU A CA 1
ATOM 1714 C C . LEU A 1 213 ? 12.778 5.900 17.703 1.00 85.44 213 LEU A C 1
ATOM 1716 O O . LEU A 1 213 ? 13.438 4.858 17.648 1.00 85.44 213 LEU A O 1
ATOM 1720 N N . GLN A 1 214 ? 11.846 6.090 18.638 1.00 85.69 214 GLN A N 1
ATOM 1721 C CA . GLN A 1 214 ? 11.461 5.049 19.587 1.00 85.69 214 GLN A CA 1
ATOM 1722 C C . GLN A 1 214 ? 10.735 3.888 18.895 1.00 85.69 214 GLN A C 1
ATOM 1724 O O . GLN A 1 214 ? 11.039 2.725 19.192 1.00 85.69 214 GLN A O 1
ATOM 1729 N N . GLN A 1 215 ? 9.842 4.172 17.943 1.00 85.62 215 GLN A N 1
ATOM 1730 C CA . GLN A 1 215 ? 9.193 3.138 17.131 1.00 85.62 215 GLN A CA 1
ATOM 1731 C C . GLN A 1 215 ? 10.211 2.361 16.293 1.00 85.62 215 GLN A C 1
ATOM 1733 O O . GLN A 1 215 ? 10.188 1.130 16.293 1.00 85.62 215 GLN A O 1
ATOM 1738 N N . ALA A 1 216 ? 11.172 3.043 15.662 1.00 82.38 216 ALA A N 1
ATOM 1739 C CA . ALA A 1 216 ? 12.236 2.408 14.884 1.00 82.38 216 ALA A CA 1
ATOM 1740 C C . ALA A 1 216 ? 13.111 1.483 15.749 1.00 82.38 216 ALA A C 1
ATOM 1742 O O . ALA A 1 216 ? 13.378 0.343 15.369 1.00 82.38 216 ALA A O 1
ATOM 1743 N N . LYS A 1 217 ? 13.498 1.926 16.955 1.00 80.38 217 LYS A N 1
ATOM 1744 C CA . LYS A 1 217 ? 14.234 1.091 17.924 1.00 80.38 217 LYS A CA 1
ATOM 1745 C C . LYS A 1 217 ? 13.427 -0.129 18.365 1.00 80.38 217 LYS A C 1
ATOM 1747 O O . LYS A 1 217 ? 13.984 -1.213 18.502 1.00 80.38 217 LYS A O 1
ATOM 1752 N N . THR A 1 218 ? 12.133 0.050 18.618 1.00 79.69 218 THR A N 1
ATOM 1753 C CA . THR A 1 218 ? 11.243 -1.023 19.085 1.00 79.69 218 THR A CA 1
ATOM 1754 C C . THR A 1 218 ? 11.012 -2.054 17.989 1.00 79.69 218 THR A C 1
ATOM 1756 O O . THR A 1 218 ? 11.158 -3.249 18.235 1.00 79.69 218 THR A O 1
ATOM 1759 N N . SER A 1 219 ? 10.730 -1.588 16.774 1.00 75.00 219 SER A N 1
ATOM 1760 C CA . SER A 1 219 ? 10.571 -2.427 15.587 1.00 75.00 219 SER A CA 1
ATOM 1761 C C . SER A 1 219 ? 11.857 -3.204 15.328 1.00 75.00 219 SER A C 1
ATOM 1763 O O . SER A 1 219 ? 11.837 -4.424 15.347 1.00 75.00 219 SER A O 1
ATOM 1765 N N . GLY A 1 220 ? 13.009 -2.525 15.273 1.00 68.31 220 GLY A N 1
ATOM 1766 C CA . GLY A 1 220 ? 14.315 -3.154 15.064 1.00 68.31 220 GLY A CA 1
ATOM 1767 C C . GLY A 1 220 ? 14.742 -4.173 16.130 1.00 68.31 220 GLY A C 1
ATOM 1768 O O . GLY A 1 220 ? 15.625 -4.974 15.852 1.00 68.31 220 GLY A O 1
ATOM 1769 N N . LYS A 1 221 ? 14.152 -4.162 17.336 1.00 65.56 221 LYS A N 1
ATOM 1770 C CA . LYS A 1 221 ? 14.355 -5.211 18.354 1.00 65.56 221 LYS A CA 1
ATOM 1771 C C . LYS A 1 221 ? 13.448 -6.423 18.152 1.00 65.56 221 LYS A C 1
ATOM 1773 O O . LYS A 1 221 ? 13.883 -7.530 18.419 1.00 65.56 221 LYS A O 1
ATOM 1778 N N . ARG A 1 222 ? 12.199 -6.211 17.728 1.00 65.25 222 ARG A N 1
ATOM 1779 C CA . ARG A 1 222 ? 11.234 -7.290 17.424 1.00 65.25 222 ARG A CA 1
ATOM 1780 C C . ARG A 1 222 ? 11.594 -8.032 16.139 1.00 65.25 222 ARG A C 1
ATOM 1782 O O . ARG A 1 222 ? 11.237 -9.180 15.958 1.00 65.25 222 ARG A O 1
ATOM 1789 N N . CYS A 1 223 ? 12.289 -7.320 15.271 1.00 54.66 223 CYS A N 1
ATOM 1790 C CA . CYS A 1 223 ? 12.763 -7.731 13.971 1.00 54.66 223 CYS A CA 1
ATOM 1791 C C . CYS A 1 223 ? 14.128 -8.470 14.006 1.00 54.66 223 CYS A C 1
ATOM 1793 O O . CYS A 1 223 ? 14.693 -8.789 12.969 1.00 54.66 223 CYS A O 1
ATOM 1795 N N . ARG A 1 224 ? 14.732 -8.696 15.173 1.00 50.16 224 ARG A N 1
ATOM 1796 C CA . ARG A 1 224 ? 16.004 -9.432 15.274 1.00 50.16 224 ARG A CA 1
ATOM 1797 C C . ARG A 1 224 ? 15.787 -10.852 15.748 1.00 50.16 224 ARG A C 1
ATOM 1799 O O . ARG A 1 224 ? 14.873 -11.039 16.577 1.00 50.16 224 ARG A O 1
#

Sequence (224 aa):
MLALPLHPAYADDVAQTATQPSFALYYGKSPPVDMLSAFDAAVIEPDSGFDPLVHRLPHTTWFAYASVGEVLPSRSYYADVPKNWLAGRNESWASRVVDQSQPEWPAFFVDHVIKPLWDKGYRGFFLDTMDSWQLVAKTDDARAQQIAGLANVIRAIKARYPDAKLIFNRGFEILPQVHDLAYAVAFESLYRGWDQSQQRYTEVPAQDRDWLLQQAKTSGKRCR

pLDDT: mean 89.45, std 15.85, range [35.81, 98.88]

Radius of gyration: 17.66 Å; chains: 1; bounding box: 53×44×42 Å

Secondary structure (DSSP, 8-state):
-EEEE-------S------PPPEEEE-SSS--HHHHTTSSEEEE-GGG---TTTT--SSPEEEEEEESSEE-TTSGGGGGS-GGGEEEEEGGGTEEEE-TT-TTHHHHHIIIIIHHHHHTT--EEEEE-TTGGGGT--SHHHHHHHHHHHHHHHHHHHHH-TT-EEEEES-TTTHHHHGGG-SEEEES-SSEEEETTTTEEEEPPHHHHHHHHHHHHHHHHHT-

Organism: NCBI:txid2654983